Protein AF-A0A3N5HBE0-F1 (afdb_monomer_lite)

Structure (mmCIF, N/CA/C/O backbone):
data_AF-A0A3N5HBE0-F1
#
_entry.id   AF-A0A3N5HBE0-F1
#
loop_
_atom_site.group_PDB
_atom_site.id
_atom_site.type_symbol
_atom_site.label_atom_id
_atom_site.label_alt_id
_atom_site.label_comp_id
_atom_site.label_asym_id
_atom_site.label_entity_id
_atom_site.label_seq_id
_atom_site.pdbx_PDB_ins_code
_atom_site.Cartn_x
_atom_site.Cartn_y
_atom_site.Cartn_z
_atom_site.occupancy
_atom_site.B_iso_or_equiv
_atom_site.auth_seq_id
_atom_site.auth_comp_id
_atom_site.auth_asym_id
_atom_site.auth_atom_id
_atom_site.pdbx_PDB_model_num
ATOM 1 N N . MET A 1 1 ? 34.215 -9.361 -0.695 1.00 34.47 1 MET A N 1
ATOM 2 C CA . MET A 1 1 ? 33.156 -8.334 -0.770 1.00 34.47 1 MET A CA 1
ATOM 3 C C . MET A 1 1 ? 32.013 -8.957 -1.538 1.00 34.47 1 MET A C 1
ATOM 5 O O . MET A 1 1 ? 32.275 -9.506 -2.596 1.00 34.47 1 MET A O 1
ATOM 9 N N . HIS A 1 2 ? 30.818 -9.020 -0.955 1.00 30.09 2 HIS A N 1
ATOM 10 C CA . HIS A 1 2 ? 29.680 -9.686 -1.584 1.00 30.09 2 HIS A CA 1
ATOM 11 C C . HIS A 1 2 ? 29.131 -8.849 -2.742 1.00 30.09 2 HIS A C 1
ATOM 13 O O . HIS A 1 2 ? 28.690 -7.719 -2.537 1.00 30.09 2 HIS A O 1
ATOM 19 N N . ASP A 1 3 ? 29.147 -9.446 -3.932 1.00 34.97 3 ASP A N 1
ATOM 20 C CA . ASP A 1 3 ? 28.421 -9.014 -5.122 1.00 34.97 3 ASP A CA 1
ATOM 21 C C . ASP A 1 3 ? 26.907 -9.137 -4.875 1.00 34.97 3 ASP A C 1
ATOM 23 O O . ASP A 1 3 ? 26.282 -10.158 -5.158 1.00 34.97 3 ASP A O 1
ATOM 27 N N . GLY A 1 4 ? 26.308 -8.099 -4.292 1.00 31.55 4 GLY A N 1
ATOM 28 C CA . GLY A 1 4 ? 24.859 -7.961 -4.127 1.00 31.55 4 GLY A CA 1
ATOM 29 C C . GLY A 1 4 ? 24.227 -7.377 -5.387 1.00 31.55 4 GLY A C 1
ATOM 30 O O . GLY A 1 4 ? 23.872 -6.200 -5.423 1.00 31.55 4 GLY A O 1
ATOM 31 N N . GLY A 1 5 ? 24.176 -8.174 -6.453 1.00 34.25 5 GLY A N 1
ATOM 32 C CA . GLY A 1 5 ? 23.602 -7.774 -7.729 1.00 34.25 5 GLY A CA 1
ATOM 33 C C . GLY A 1 5 ? 22.101 -7.493 -7.643 1.00 34.25 5 GLY A C 1
ATOM 34 O O . GLY A 1 5 ? 21.319 -8.390 -7.358 1.00 34.25 5 GLY A O 1
ATOM 35 N N . VAL A 1 6 ? 21.711 -6.278 -8.031 1.00 39.53 6 VAL A N 1
ATOM 36 C CA . VAL A 1 6 ? 20.469 -6.037 -8.771 1.00 39.53 6 VAL A CA 1
ATOM 37 C C . VAL A 1 6 ? 20.850 -5.315 -10.058 1.00 39.53 6 VAL A C 1
ATOM 39 O O . VAL A 1 6 ? 21.398 -4.211 -10.059 1.00 39.53 6 VAL A O 1
ATOM 42 N N . TRP A 1 7 ? 20.613 -6.042 -11.142 1.00 45.81 7 TRP A N 1
ATOM 43 C CA . TRP A 1 7 ? 21.020 -5.808 -12.513 1.00 45.81 7 TRP A CA 1
ATOM 44 C C . TRP A 1 7 ? 19.986 -4.919 -13.211 1.00 45.81 7 TRP A C 1
ATOM 46 O O . TRP A 1 7 ? 18.788 -5.178 -13.125 1.00 45.81 7 TRP A O 1
ATOM 56 N N . SER A 1 8 ? 20.435 -3.878 -13.913 1.00 41.91 8 SER A N 1
ATOM 57 C CA . SER A 1 8 ? 19.587 -3.094 -14.819 1.00 41.91 8 SER A CA 1
ATOM 58 C C . SER A 1 8 ? 19.626 -3.740 -16.205 1.00 41.91 8 SER A C 1
ATOM 60 O O . SER A 1 8 ? 20.697 -3.728 -16.811 1.00 41.91 8 SER A O 1
ATOM 62 N N . PRO A 1 9 ? 18.524 -4.272 -16.759 1.00 44.28 9 PRO A N 1
ATOM 63 C CA . PRO A 1 9 ? 18.479 -4.607 -18.172 1.00 44.28 9 PRO A CA 1
ATOM 64 C C . PRO A 1 9 ? 18.031 -3.362 -18.941 1.00 44.28 9 PRO A C 1
ATOM 66 O O . PRO A 1 9 ? 16.868 -3.014 -18.823 1.00 44.28 9 PRO A O 1
ATOM 69 N N . ASP A 1 10 ? 18.942 -2.695 -19.662 1.00 45.22 10 ASP A N 1
ATOM 70 C CA . ASP A 1 10 ? 18.814 -1.824 -20.864 1.00 45.22 10 ASP A CA 1
ATOM 71 C C . ASP A 1 10 ? 17.478 -1.121 -21.238 1.00 45.22 10 ASP A C 1
ATOM 73 O O . ASP A 1 10 ? 17.286 -0.682 -22.373 1.00 45.22 10 ASP A O 1
ATOM 77 N N . ARG A 1 11 ? 16.532 -0.952 -20.321 1.00 55.88 11 ARG A N 1
ATOM 78 C CA . ARG A 1 11 ? 15.228 -0.328 -20.521 1.00 55.88 11 ARG A CA 1
ATOM 79 C C . ARG A 1 11 ? 15.095 0.811 -19.522 1.00 55.88 11 ARG A C 1
ATOM 81 O O . ARG A 1 11 ? 15.530 0.715 -18.377 1.00 55.88 11 ARG A O 1
ATOM 88 N N . GLY A 1 12 ? 14.524 1.918 -19.991 1.00 74.62 12 GLY A N 1
ATOM 89 C CA . GLY A 1 12 ? 14.207 3.063 -19.142 1.00 74.62 12 GLY A CA 1
ATOM 90 C C . GLY A 1 12 ? 13.248 2.693 -18.006 1.00 74.62 12 GLY A C 1
ATOM 91 O O . GLY A 1 12 ? 12.759 1.567 -17.928 1.00 74.62 12 GLY A O 1
ATOM 92 N N . ALA A 1 13 ? 12.968 3.661 -17.130 1.00 87.75 13 ALA A N 1
ATOM 93 C CA . ALA A 1 13 ? 12.027 3.475 -16.030 1.00 87.75 13 ALA A CA 1
ATOM 94 C C . ALA A 1 13 ? 10.676 2.915 -16.522 1.00 87.75 13 ALA A C 1
ATOM 96 O O . ALA A 1 13 ? 10.222 3.250 -17.619 1.00 87.75 13 ALA A O 1
ATOM 97 N N . GLY A 1 14 ? 10.039 2.060 -15.724 1.00 91.25 14 GLY A N 1
ATOM 98 C CA . GLY A 1 14 ? 8.805 1.381 -16.101 1.00 91.25 14 GLY A CA 1
ATOM 99 C C . GLY A 1 14 ? 8.348 0.312 -15.111 1.00 91.25 14 GLY A C 1
ATOM 100 O O . GLY A 1 14 ? 8.995 0.034 -14.101 1.00 91.25 14 GLY A O 1
ATOM 101 N N . ILE A 1 15 ? 7.200 -0.288 -15.428 1.00 93.25 15 ILE A N 1
ATOM 102 C CA . ILE A 1 15 ? 6.598 -1.398 -14.685 1.00 93.25 15 ILE A CA 1
ATOM 103 C C . ILE A 1 15 ? 6.323 -2.529 -15.672 1.00 93.25 15 ILE A C 1
ATOM 105 O O . ILE A 1 15 ? 5.702 -2.311 -16.712 1.00 93.25 15 ILE A O 1
ATOM 109 N N . GLU A 1 16 ? 6.736 -3.739 -15.320 1.00 93.69 16 GLU A N 1
ATOM 110 C CA . GLU A 1 16 ? 6.437 -4.966 -16.050 1.00 93.69 16 GLU A CA 1
ATOM 111 C C . GLU A 1 16 ? 5.625 -5.900 -15.142 1.00 93.69 16 GLU A C 1
ATOM 113 O O . GLU A 1 16 ? 6.051 -6.222 -14.035 1.00 93.69 16 GLU A O 1
ATOM 118 N N . VAL A 1 17 ? 4.445 -6.337 -15.593 1.00 94.44 17 VAL A N 1
ATOM 119 C CA . VAL A 1 17 ? 3.643 -7.346 -14.880 1.00 94.44 17 VAL A CA 1
ATOM 120 C C . VAL A 1 17 ? 4.126 -8.728 -15.309 1.00 94.44 17 VAL A C 1
ATOM 122 O O . VAL A 1 17 ? 3.874 -9.148 -16.436 1.00 94.44 17 VAL A O 1
ATOM 125 N N . LEU A 1 18 ? 4.809 -9.433 -14.409 1.00 93.50 18 LEU A N 1
ATOM 126 C CA . LEU A 1 18 ? 5.376 -10.758 -14.665 1.00 93.50 18 LEU A CA 1
ATOM 127 C C . LEU A 1 18 ? 4.333 -11.868 -14.532 1.00 93.50 18 LEU A C 1
ATOM 129 O O . LEU A 1 18 ? 4.380 -12.867 -15.246 1.00 93.50 18 LEU A O 1
ATOM 133 N N . ALA A 1 19 ? 3.391 -11.706 -13.603 1.00 92.69 19 ALA A N 1
ATOM 134 C CA . ALA A 1 19 ? 2.268 -12.614 -13.419 1.00 92.69 19 ALA A CA 1
ATOM 135 C C . ALA A 1 19 ? 1.113 -11.917 -12.695 1.00 92.69 19 ALA A C 1
ATOM 137 O O . ALA A 1 19 ? 1.330 -10.985 -11.926 1.00 92.69 19 ALA A O 1
ATOM 138 N N . ARG A 1 20 ? -0.109 -12.412 -12.904 1.00 92.75 20 ARG A N 1
ATOM 139 C CA . ARG A 1 20 ? -1.332 -11.895 -12.274 1.00 92.75 20 ARG A CA 1
ATOM 140 C C . ARG A 1 20 ? -1.898 -12.889 -11.269 1.00 92.75 20 ARG A C 1
ATOM 142 O O . ARG A 1 20 ? -1.641 -14.086 -11.390 1.00 92.75 20 ARG A O 1
ATOM 149 N N . GLY A 1 21 ? -2.704 -12.398 -10.328 1.00 87.81 21 GLY A N 1
ATOM 150 C CA . GLY A 1 21 ? -3.473 -13.248 -9.411 1.00 87.81 21 GLY A CA 1
ATOM 151 C C . GLY A 1 21 ? -2.596 -14.097 -8.489 1.00 87.81 21 GLY A C 1
ATOM 152 O O . GLY A 1 21 ? -2.848 -15.290 -8.306 1.00 87.81 21 GLY A O 1
ATOM 153 N N . ARG A 1 22 ? -1.524 -13.508 -7.953 1.00 91.06 22 ARG A N 1
ATOM 154 C CA . ARG A 1 22 ? -0.695 -14.142 -6.931 1.00 91.06 22 ARG A CA 1
ATOM 155 C C . ARG A 1 22 ? -1.333 -14.020 -5.560 1.00 91.06 22 ARG A C 1
ATOM 157 O O . ARG A 1 22 ? -2.028 -13.049 -5.261 1.00 91.06 22 ARG A O 1
ATOM 164 N N . SER A 1 23 ? -1.036 -14.998 -4.713 1.00 89.19 23 SER A N 1
ATOM 165 C CA . SER A 1 23 ? -1.307 -14.880 -3.287 1.00 89.19 23 SER A CA 1
ATOM 166 C C . SER A 1 23 ? -0.548 -13.685 -2.732 1.00 89.19 23 SER A C 1
ATOM 168 O O . SER A 1 23 ? 0.634 -13.494 -3.025 1.00 89.19 23 SER A O 1
ATOM 170 N N . LEU A 1 24 ? -1.233 -12.888 -1.919 1.00 89.69 24 LEU A N 1
ATOM 171 C CA . LEU A 1 24 ? -0.592 -11.793 -1.213 1.00 89.69 24 LEU A CA 1
ATOM 172 C C . LEU A 1 24 ? 0.382 -12.356 -0.165 1.00 89.69 24 LEU A C 1
ATOM 174 O O . LEU A 1 24 ? 0.035 -13.348 0.485 1.00 89.69 24 LEU A O 1
ATOM 178 N N . PRO A 1 25 ? 1.552 -11.724 0.043 1.00 88.25 25 PRO A N 1
ATOM 179 C CA . PRO A 1 25 ? 2.464 -12.091 1.121 1.00 88.25 25 PRO A CA 1
ATOM 180 C C . PRO A 1 25 ? 1.733 -12.117 2.469 1.00 88.25 25 PRO A C 1
ATOM 182 O O . PRO A 1 25 ? 0.812 -11.310 2.659 1.00 88.25 25 PRO A O 1
ATOM 185 N N . PRO A 1 26 ? 2.087 -13.023 3.396 1.00 85.94 26 PRO A N 1
ATOM 186 C CA . PRO A 1 26 ? 1.488 -13.055 4.725 1.00 85.94 26 PRO A CA 1
ATOM 187 C C . PRO A 1 26 ? 1.525 -11.674 5.385 1.00 85.94 26 PRO A C 1
ATOM 189 O O . PRO A 1 26 ? 2.508 -10.947 5.263 1.00 85.94 26 PRO A O 1
ATOM 192 N N . ALA A 1 27 ? 0.438 -11.306 6.059 1.00 88.25 27 ALA A N 1
ATOM 193 C CA . ALA A 1 27 ? 0.436 -10.101 6.875 1.00 88.25 27 ALA A CA 1
ATOM 194 C C . ALA A 1 27 ? 1.224 -10.370 8.162 1.00 88.25 27 ALA A C 1
ATOM 196 O O . ALA A 1 27 ? 1.066 -11.434 8.764 1.00 88.25 27 ALA A O 1
ATOM 197 N N . HIS A 1 28 ? 2.047 -9.414 8.579 1.00 87.44 28 HIS A N 1
ATOM 198 C CA . HIS A 1 28 ? 2.742 -9.479 9.859 1.00 87.44 28 HIS A CA 1
ATOM 199 C C . HIS A 1 28 ? 1.751 -9.270 10.997 1.00 87.44 28 HIS A C 1
ATOM 201 O O . HIS A 1 28 ? 1.070 -8.243 10.991 1.00 87.44 28 HIS A O 1
ATOM 207 N N . PRO A 1 29 ? 1.660 -10.195 11.965 1.00 87.50 29 PRO A N 1
ATOM 208 C CA . PRO A 1 29 ? 0.987 -9.908 13.220 1.00 87.50 29 PRO A CA 1
ATOM 209 C C . PRO A 1 29 ? 1.689 -8.721 13.882 1.00 87.50 29 PRO A C 1
ATOM 211 O O . PRO A 1 29 ? 2.910 -8.751 14.018 1.00 87.50 29 PRO A O 1
ATOM 214 N N . ALA A 1 30 ? 0.926 -7.697 14.241 1.00 83.06 30 ALA A N 1
ATOM 215 C CA . ALA A 1 30 ? 1.399 -6.516 14.948 1.00 83.06 30 ALA A CA 1
ATOM 216 C C . ALA A 1 30 ? 0.423 -6.180 16.076 1.00 83.06 30 ALA A C 1
ATOM 218 O O . ALA A 1 30 ? -0.772 -6.465 15.970 1.00 83.06 30 ALA A O 1
ATOM 219 N N . ASP A 1 31 ? 0.918 -5.551 17.137 1.00 77.44 31 ASP A N 1
ATOM 220 C CA . ASP A 1 31 ? 0.083 -4.987 18.197 1.00 77.44 31 ASP A CA 1
ATOM 221 C C . ASP A 1 31 ? 0.047 -3.448 18.137 1.00 77.44 31 ASP A C 1
ATOM 223 O O . ASP A 1 31 ? 0.770 -2.800 17.375 1.00 77.44 31 ASP A O 1
ATOM 227 N N . ALA A 1 32 ? -0.824 -2.830 18.939 1.0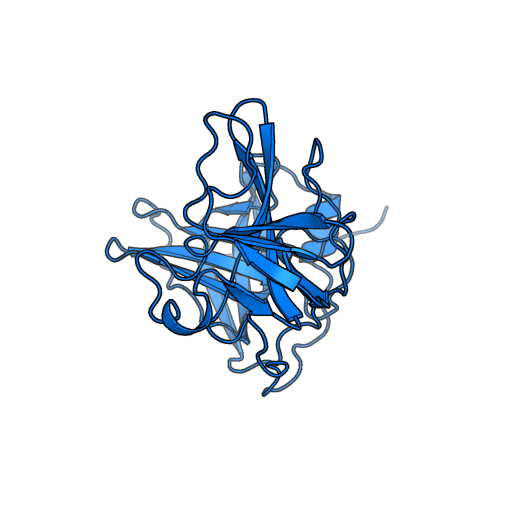0 71.19 32 ALA A N 1
ATOM 228 C CA . ALA A 1 32 ? -0.955 -1.375 18.972 1.00 71.19 32 ALA A CA 1
ATOM 229 C C . ALA A 1 32 ? 0.317 -0.654 19.461 1.00 71.19 32 ALA A C 1
ATOM 231 O O . ALA A 1 32 ? 0.486 0.537 19.193 1.00 71.19 32 ALA A O 1
ATOM 232 N N . ALA A 1 33 ? 1.204 -1.332 20.199 1.00 71.56 33 ALA A N 1
ATOM 233 C CA . ALA A 1 33 ? 2.453 -0.757 20.681 1.00 71.56 33 ALA A CA 1
ATOM 234 C C . ALA A 1 33 ? 3.530 -0.728 19.586 1.00 71.56 33 ALA A C 1
ATOM 236 O O . ALA A 1 33 ? 4.250 0.266 19.495 1.00 71.56 33 ALA A O 1
ATOM 237 N N . GLU A 1 34 ? 3.592 -1.751 18.732 1.00 70.31 34 GLU A N 1
ATOM 238 C CA . GLU A 1 34 ? 4.481 -1.815 17.563 1.00 70.31 34 GLU A CA 1
ATOM 239 C C . GLU A 1 34 ? 4.118 -0.792 16.477 1.00 70.31 34 GLU A C 1
ATOM 241 O O . GLU A 1 34 ? 4.972 -0.374 15.700 1.00 70.31 34 GLU A O 1
ATOM 246 N N . LEU A 1 35 ? 2.856 -0.355 16.436 1.00 71.38 35 LEU A N 1
ATOM 247 C CA . LEU A 1 35 ? 2.355 0.625 15.466 1.00 71.38 35 LEU A CA 1
ATOM 248 C C . LEU A 1 35 ? 2.376 2.068 15.984 1.00 71.38 35 LEU A C 1
ATOM 250 O O . LEU A 1 35 ? 1.743 2.951 15.394 1.00 71.38 35 LEU A O 1
ATOM 254 N N . ARG A 1 36 ? 3.084 2.334 17.086 1.00 67.69 36 ARG A N 1
ATOM 255 C CA . ARG A 1 36 ? 3.182 3.685 17.642 1.00 67.69 36 ARG A CA 1
ATOM 256 C C . ARG A 1 36 ? 3.945 4.631 16.700 1.00 67.69 36 ARG A C 1
ATOM 258 O O . ARG A 1 36 ? 4.730 4.192 15.857 1.00 67.69 36 ARG A O 1
ATOM 265 N N . PRO A 1 37 ? 3.698 5.949 16.791 1.00 62.34 37 PRO A N 1
ATOM 266 C CA . PRO A 1 37 ? 4.477 6.936 16.054 1.00 62.34 37 PRO A CA 1
ATOM 267 C C . PRO A 1 37 ? 5.937 6.949 16.531 1.00 62.34 37 PRO A C 1
ATOM 269 O O . PRO A 1 37 ? 6.237 7.489 17.595 1.00 62.34 37 PRO A O 1
ATOM 272 N N . ASP A 1 38 ? 6.836 6.370 15.738 1.00 60.06 38 ASP A N 1
ATOM 273 C CA . ASP A 1 38 ? 8.284 6.398 15.971 1.00 60.06 38 ASP A CA 1
ATOM 274 C C . ASP A 1 38 ? 8.956 7.577 15.253 1.00 60.06 38 ASP A C 1
ATOM 276 O O . ASP A 1 38 ? 8.412 8.152 14.314 1.00 60.06 38 ASP A O 1
ATOM 280 N N . ALA A 1 39 ? 10.189 7.922 15.637 1.00 53.03 39 ALA A N 1
ATOM 281 C CA 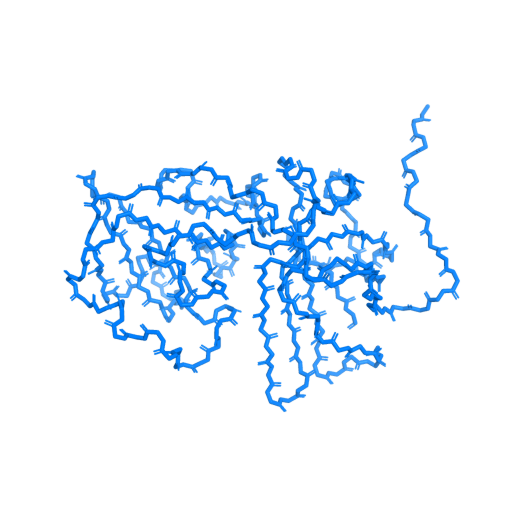. ALA A 1 39 ? 10.954 8.994 14.987 1.00 53.03 39 ALA A CA 1
ATOM 282 C C . ALA A 1 39 ? 11.427 8.665 13.548 1.00 53.03 39 ALA A C 1
ATOM 284 O O . ALA A 1 39 ? 11.885 9.567 12.847 1.00 53.03 39 ALA A O 1
ATOM 285 N N . GLY A 1 40 ? 11.335 7.408 13.092 1.00 61.78 40 GLY A N 1
ATOM 286 C CA . GLY A 1 40 ? 11.745 6.985 11.743 1.00 61.78 40 GLY A CA 1
ATOM 287 C C . GLY A 1 40 ? 11.159 5.632 11.332 1.00 61.78 40 GLY A C 1
ATOM 288 O O . GLY A 1 40 ? 10.684 4.903 12.198 1.00 61.78 40 GLY A O 1
ATOM 289 N N . ALA A 1 41 ? 11.158 5.334 10.025 1.00 66.38 41 ALA A N 1
ATOM 290 C CA . ALA A 1 41 ? 10.499 4.164 9.438 1.00 66.38 41 ALA A CA 1
ATOM 291 C C . ALA A 1 41 ? 10.917 2.856 10.130 1.00 66.38 41 ALA A C 1
ATOM 293 O O . ALA A 1 41 ? 12.092 2.483 10.101 1.00 66.38 41 ALA A O 1
ATOM 294 N N . GLY A 1 42 ? 9.967 2.147 10.741 1.00 71.00 42 GLY A N 1
ATOM 295 C CA . GLY A 1 42 ? 10.265 0.849 11.350 1.00 71.00 42 GLY A CA 1
ATOM 296 C C . GLY A 1 42 ? 10.276 -0.315 10.347 1.00 71.00 42 GLY A C 1
ATOM 297 O O . GLY A 1 42 ? 10.030 -0.141 9.146 1.00 71.00 42 GLY A O 1
ATOM 298 N N . PRO A 1 43 ? 10.545 -1.541 10.832 1.00 75.56 43 PRO A N 1
ATOM 299 C CA . PRO A 1 43 ? 10.936 -2.687 10.007 1.00 75.56 43 PRO A CA 1
ATOM 300 C C . PRO A 1 43 ? 9.842 -3.235 9.084 1.00 75.56 43 PRO A C 1
ATOM 302 O O . PRO A 1 43 ? 10.159 -4.004 8.184 1.00 75.56 43 PRO A O 1
ATOM 305 N N . PHE A 1 44 ? 8.579 -2.863 9.280 1.00 84.12 44 PHE A N 1
ATOM 306 C CA . PHE A 1 44 ? 7.447 -3.325 8.470 1.00 84.12 44 PHE A CA 1
ATOM 307 C C . PHE A 1 44 ? 6.863 -2.233 7.557 1.00 84.12 44 PHE A C 1
ATOM 309 O O . PHE A 1 44 ? 5.735 -2.359 7.081 1.00 84.12 44 PHE A O 1
ATOM 316 N N . THR A 1 45 ? 7.574 -1.116 7.370 1.00 84.38 45 THR A N 1
ATOM 317 C CA . THR A 1 45 ? 7.066 0.026 6.593 1.00 84.38 45 THR A CA 1
ATOM 318 C C . THR A 1 45 ? 6.714 -0.401 5.166 1.00 84.38 45 THR A C 1
ATOM 320 O O . THR A 1 45 ? 7.485 -1.106 4.516 1.00 84.38 45 THR A O 1
ATOM 323 N N . ASP A 1 46 ? 5.542 0.025 4.686 1.00 87.38 46 ASP A N 1
ATOM 324 C CA . ASP A 1 46 ? 4.951 -0.341 3.392 1.00 87.38 46 ASP A CA 1
ATOM 325 C C . ASP A 1 46 ? 4.694 -1.852 3.210 1.00 87.38 46 ASP A C 1
ATOM 327 O O . ASP A 1 46 ? 4.493 -2.331 2.092 1.00 87.38 46 ASP A O 1
ATOM 331 N N . MET A 1 47 ? 4.641 -2.607 4.312 1.00 89.06 47 MET A N 1
ATOM 332 C CA . MET A 1 47 ? 4.321 -4.036 4.329 1.00 89.06 47 MET A CA 1
ATOM 333 C C . MET A 1 47 ? 2.926 -4.286 4.894 1.00 89.06 47 MET A C 1
ATOM 335 O O . MET A 1 47 ? 2.355 -3.459 5.612 1.00 89.06 47 MET A O 1
ATOM 339 N N . ARG A 1 48 ? 2.366 -5.457 4.573 1.00 91.06 48 ARG A N 1
ATOM 340 C CA . ARG A 1 48 ? 1.074 -5.869 5.127 1.00 91.06 48 ARG A CA 1
ATOM 341 C C . ARG A 1 48 ? 1.203 -6.180 6.614 1.00 91.06 48 ARG A C 1
ATOM 343 O O . ARG A 1 48 ? 2.020 -7.015 6.992 1.00 91.06 48 ARG A O 1
ATOM 350 N N . VAL A 1 49 ? 0.331 -5.597 7.423 1.00 89.75 49 VAL A N 1
ATOM 351 C CA . VAL A 1 49 ? 0.172 -5.908 8.848 1.00 89.75 49 VAL A CA 1
ATOM 352 C C . VAL A 1 49 ? -1.242 -6.399 9.128 1.00 89.75 49 VAL A C 1
ATOM 354 O O . VAL A 1 49 ? -2.186 -6.045 8.416 1.00 89.75 49 VAL A O 1
ATOM 357 N N . GLN A 1 50 ? -1.376 -7.234 10.148 1.00 89.69 50 GLN A N 1
ATOM 358 C CA . GLN A 1 50 ? -2.636 -7.626 10.754 1.00 89.69 50 GLN A CA 1
ATOM 359 C C . GLN A 1 50 ? -2.548 -7.344 12.247 1.00 89.69 50 GLN A C 1
ATOM 361 O O . GLN A 1 50 ? -1.611 -7.780 12.906 1.00 89.69 50 GLN A O 1
ATOM 366 N N . VAL A 1 51 ? -3.556 -6.657 12.758 1.00 85.50 51 VAL A N 1
ATOM 367 C CA . VAL A 1 51 ? -3.750 -6.432 14.180 1.00 85.50 51 VAL A CA 1
ATOM 368 C C . VAL A 1 51 ? -5.010 -7.168 14.587 1.00 85.50 51 VAL A C 1
ATOM 370 O O . VAL A 1 51 ? -6.088 -6.903 14.048 1.00 85.50 51 VAL A O 1
ATOM 373 N N . ASP A 1 52 ? -4.868 -8.097 15.521 1.00 83.31 52 ASP A N 1
ATOM 374 C CA . ASP A 1 52 ? -6.013 -8.735 16.157 1.00 83.31 52 ASP A CA 1
ATOM 375 C C . ASP A 1 52 ? -6.528 -7.807 17.257 1.00 83.31 52 ASP A C 1
ATOM 377 O O . ASP A 1 52 ? -5.764 -7.269 18.058 1.00 83.31 52 ASP A O 1
ATOM 381 N N . LEU A 1 53 ? -7.832 -7.568 17.245 1.00 75.06 53 LEU A N 1
ATOM 382 C CA . LEU A 1 53 ? -8.479 -6.539 18.039 1.00 75.06 53 LEU A CA 1
ATOM 383 C C . LEU A 1 53 ? -9.676 -7.129 18.779 1.00 75.06 53 LEU A C 1
ATOM 385 O O . LEU A 1 53 ? -10.369 -8.019 18.303 1.00 75.06 53 LEU A O 1
ATOM 389 N N . SER A 1 54 ? -9.980 -6.580 19.939 1.00 70.31 54 SER A N 1
ATOM 390 C CA . SER A 1 54 ? -11.287 -6.737 20.586 1.00 70.31 54 SER A CA 1
ATOM 391 C C . SER A 1 54 ? -11.917 -5.356 20.778 1.00 70.31 54 SER A C 1
ATOM 393 O O . SER A 1 54 ? -12.492 -5.022 21.801 1.00 70.31 54 SER A O 1
ATOM 395 N N . ALA A 1 55 ? -11.791 -4.531 19.741 1.00 67.62 55 ALA A N 1
ATOM 396 C CA . ALA A 1 55 ? -11.838 -3.081 19.821 1.00 67.62 55 ALA A CA 1
ATOM 397 C C . ALA A 1 55 ? -13.171 -2.467 19.374 1.00 67.62 55 ALA A C 1
ATOM 399 O O . ALA A 1 55 ? -14.002 -3.109 18.721 1.00 67.62 55 ALA A O 1
ATOM 400 N N . VAL A 1 56 ? -13.328 -1.172 19.658 1.00 72.25 56 VAL A N 1
ATOM 401 C CA . VAL A 1 56 ? -14.416 -0.331 19.137 1.00 72.25 56 VAL A CA 1
ATOM 402 C C . VAL A 1 56 ? -13.849 0.755 18.215 1.00 72.25 56 VAL A C 1
ATOM 404 O O . VAL A 1 56 ? -12.800 1.345 18.486 1.00 72.25 56 VAL A O 1
ATOM 407 N N . VAL A 1 57 ? -14.541 1.007 17.101 1.00 71.94 57 VAL A N 1
ATOM 408 C CA . VAL A 1 57 ? -14.227 2.082 16.149 1.00 71.94 57 VAL A CA 1
ATOM 409 C C . VAL A 1 57 ? -14.640 3.437 16.717 1.00 71.94 57 VAL A C 1
ATOM 411 O O . VAL A 1 57 ? -15.797 3.628 17.091 1.00 71.94 57 VAL A O 1
ATOM 414 N N . HIS A 1 58 ? -13.717 4.395 16.667 1.00 70.19 58 HIS A N 1
ATOM 415 C CA . HIS A 1 58 ? -13.929 5.797 17.002 1.00 70.19 58 HIS A CA 1
ATOM 416 C C . HIS A 1 58 ? -13.587 6.704 15.806 1.00 70.19 58 HIS A C 1
ATOM 418 O O . HIS A 1 58 ? -12.483 6.708 15.273 1.00 70.19 58 HIS A O 1
ATOM 424 N N . THR A 1 59 ? -14.549 7.511 15.386 1.00 59.19 59 THR A N 1
ATOM 425 C CA . THR A 1 59 ? -14.549 8.456 14.254 1.00 59.19 59 THR A CA 1
ATOM 426 C C . THR A 1 59 ? -14.148 9.877 14.665 1.00 59.19 59 THR A C 1
ATOM 428 O O . THR A 1 59 ? -14.225 10.817 13.875 1.00 59.19 59 THR A O 1
ATOM 431 N N . VAL A 1 60 ? -13.688 10.038 15.904 1.00 54.19 60 VAL A N 1
ATOM 432 C CA . VAL A 1 60 ? -13.088 11.263 16.459 1.00 54.19 60 VAL A CA 1
ATOM 433 C C . VAL A 1 60 ? -11.658 11.365 15.897 1.00 54.19 60 VAL A C 1
ATOM 435 O O . VAL A 1 60 ? -11.063 10.307 15.672 1.00 54.19 60 VAL A O 1
ATOM 438 N N . PRO A 1 61 ? -11.131 12.571 15.561 1.00 52.19 61 PRO A N 1
ATOM 439 C CA . PRO A 1 61 ? -10.065 12.707 14.569 1.00 52.19 61 PRO A CA 1
ATOM 440 C C . PRO A 1 61 ? -8.913 11.813 14.991 1.00 52.19 61 PRO A C 1
ATOM 442 O O . PRO A 1 61 ? -8.542 11.859 16.167 1.00 52.19 61 PRO A O 1
ATOM 445 N N . CYS A 1 62 ? -8.439 10.962 14.066 1.00 53.47 62 CYS A N 1
ATOM 446 C CA . CYS A 1 62 ? -7.390 9.978 14.339 1.00 53.47 62 CYS A CA 1
ATOM 447 C C . CYS A 1 62 ? -6.379 10.642 15.264 1.00 53.47 62 CYS A C 1
ATOM 449 O O . CYS A 1 62 ? -6.002 11.767 14.953 1.00 53.47 62 CYS A O 1
ATOM 451 N N . ALA A 1 63 ? -6.035 10.045 16.405 1.00 47.12 63 ALA A N 1
ATOM 452 C CA . ALA A 1 63 ? -5.211 10.692 17.423 1.00 47.12 63 ALA A CA 1
ATOM 453 C C . ALA A 1 63 ? -3.822 11.033 16.851 1.00 47.12 63 ALA A C 1
ATOM 455 O O . ALA A 1 63 ? -2.861 10.283 16.979 1.00 47.12 63 ALA A O 1
ATOM 456 N N . VAL A 1 64 ? -3.748 12.157 16.151 1.00 47.59 64 VAL A N 1
ATOM 457 C CA . VAL A 1 64 ? -2.597 12.660 15.426 1.00 47.59 64 VAL A CA 1
ATOM 458 C C . VAL A 1 64 ? -2.266 14.013 16.037 1.00 47.59 64 VAL A C 1
ATOM 460 O O . VAL A 1 64 ? -3.179 14.737 16.451 1.00 47.59 64 VAL A O 1
ATOM 463 N N . PRO A 1 65 ? -0.979 14.368 16.152 1.00 43.38 65 PRO A N 1
ATOM 464 C CA . PRO A 1 65 ? -0.579 15.645 16.730 1.00 43.38 65 PRO A CA 1
ATOM 465 C C . PRO A 1 65 ? -1.319 16.813 16.070 1.00 43.38 65 PRO A C 1
ATOM 467 O O . PRO A 1 65 ? -1.603 16.769 14.870 1.00 43.38 65 PRO A O 1
ATOM 470 N N . SER A 1 66 ? -1.642 17.856 16.841 1.00 36.06 66 SER A N 1
ATOM 471 C CA . SER A 1 66 ? -2.382 19.011 16.325 1.00 36.06 66 SER A CA 1
ATOM 472 C C . SER A 1 66 ? -1.712 19.570 15.059 1.00 36.06 66 SER A C 1
ATOM 474 O O . SER A 1 66 ? -0.510 19.825 15.031 1.00 36.06 66 SER A O 1
ATOM 476 N N . GLY A 1 67 ? -2.491 19.707 13.981 1.00 35.50 67 GLY A N 1
ATOM 477 C CA . GLY A 1 67 ? -1.990 20.110 12.658 1.00 35.50 67 GLY A CA 1
ATOM 478 C C . GLY A 1 67 ? -1.634 18.958 11.708 1.00 35.50 67 GLY A C 1
ATOM 479 O O . GLY A 1 67 ? -1.329 19.220 10.548 1.00 35.50 67 GLY A O 1
ATOM 480 N N . SER A 1 68 ? -1.716 17.701 12.153 1.00 43.84 68 SER A N 1
ATOM 481 C CA . SER A 1 68 ? -1.600 16.522 11.286 1.00 43.84 68 SER A CA 1
ATOM 482 C C . SER A 1 68 ? -2.970 16.120 10.735 1.00 43.84 68 SER A C 1
ATOM 484 O O . SER A 1 68 ? -3.980 16.177 11.434 1.00 43.84 68 SER A O 1
ATOM 486 N N . TYR A 1 69 ? -3.014 15.739 9.461 1.00 47.69 69 TYR A N 1
ATOM 487 C CA . TYR A 1 69 ? -4.244 15.405 8.747 1.00 47.69 69 TYR A CA 1
ATOM 488 C C . TYR A 1 69 ? -4.414 13.884 8.670 1.00 47.69 69 TYR A C 1
ATOM 490 O O . TYR A 1 69 ? -3.559 13.199 8.111 1.00 47.69 69 TYR A O 1
ATOM 498 N N . CYS A 1 70 ? -5.512 13.358 9.211 1.00 55.47 70 CYS A N 1
ATOM 499 C CA . CYS A 1 70 ? -5.933 11.975 9.009 1.00 55.47 70 CYS A CA 1
ATOM 500 C C . CYS A 1 70 ? -7.431 11.950 8.699 1.00 55.47 70 CYS A C 1
ATOM 502 O O . CYS A 1 70 ? -8.258 12.188 9.576 1.00 55.47 70 CYS A O 1
ATOM 504 N N . ASP A 1 71 ? -7.773 11.635 7.450 1.00 64.38 71 ASP A N 1
ATOM 505 C CA . ASP A 1 71 ? -9.157 11.464 6.978 1.00 64.38 71 ASP A CA 1
ATOM 506 C C . ASP A 1 71 ? -9.699 10.054 7.264 1.00 64.38 71 ASP A C 1
ATOM 508 O O . ASP A 1 71 ? -10.378 9.414 6.457 1.00 64.38 71 ASP A O 1
ATOM 512 N N . GLY A 1 72 ? -9.326 9.519 8.414 1.00 72.69 72 GLY A N 1
ATOM 513 C CA . GLY A 1 72 ? -9.532 8.133 8.776 1.00 72.69 72 GLY A CA 1
ATOM 514 C C . GLY A 1 72 ? -10.437 7.949 9.979 1.00 72.69 72 GLY A C 1
ATOM 515 O O . GLY A 1 72 ? -11.342 8.739 10.241 1.00 72.69 72 GLY A O 1
ATOM 516 N N . PHE A 1 73 ? -10.160 6.888 10.721 1.00 76.19 73 PHE A N 1
ATOM 517 C CA . PHE A 1 73 ? -10.726 6.646 12.040 1.00 76.19 73 PHE A CA 1
ATOM 518 C C . PHE A 1 73 ? -9.645 6.085 12.963 1.00 76.19 73 PHE A C 1
ATOM 520 O O . PHE A 1 73 ? -8.571 5.666 12.526 1.00 76.19 73 PHE A O 1
ATOM 527 N N . ALA A 1 74 ? -9.931 6.112 14.253 1.00 77.81 74 ALA A N 1
ATOM 528 C CA . ALA A 1 74 ? -9.165 5.449 15.285 1.00 77.81 74 ALA A CA 1
ATOM 529 C C . ALA A 1 74 ? -9.858 4.138 15.666 1.00 77.81 74 ALA A C 1
ATOM 531 O O . ALA A 1 74 ? -11.085 4.065 15.735 1.00 77.81 74 ALA A O 1
ATOM 532 N N . VAL A 1 75 ? -9.078 3.105 15.953 1.00 76.75 75 VAL A N 1
ATOM 533 C CA . VAL A 1 75 ? -9.577 1.898 16.615 1.00 76.75 75 VAL A CA 1
ATOM 534 C C . VAL A 1 75 ? -8.918 1.808 17.979 1.00 76.75 75 VAL A C 1
ATOM 536 O O . VAL A 1 75 ? -7.702 1.968 18.072 1.00 76.75 75 VAL A O 1
ATOM 539 N N . VAL A 1 76 ? -9.719 1.613 19.026 1.00 75.81 76 VAL A N 1
ATOM 540 C CA . VAL A 1 76 ? -9.228 1.540 20.407 1.00 75.81 76 VAL A CA 1
ATOM 541 C C . VAL A 1 76 ? -9.328 0.107 20.893 1.00 75.81 76 VAL A C 1
ATOM 543 O O . VAL A 1 76 ? -10.433 -0.424 21.005 1.00 75.81 76 VAL A O 1
ATOM 546 N N . ASP A 1 77 ? -8.179 -0.513 21.147 1.00 73.81 77 ASP A N 1
ATOM 547 C CA . ASP A 1 77 ? -8.123 -1.871 21.681 1.00 73.81 77 ASP A CA 1
ATOM 548 C C . ASP A 1 77 ? -8.586 -1.948 23.148 1.00 73.81 77 ASP A C 1
ATOM 550 O O . ASP A 1 77 ? -8.824 -0.933 23.807 1.00 73.81 77 ASP A O 1
ATOM 554 N N . ASP A 1 78 ? -8.703 -3.167 23.681 1.00 72.81 78 ASP A N 1
ATOM 555 C CA . ASP A 1 78 ? -9.143 -3.403 25.065 1.00 72.81 78 ASP A CA 1
ATOM 556 C C . ASP A 1 78 ? -8.215 -2.786 26.125 1.00 72.81 78 ASP A C 1
ATOM 558 O O . ASP A 1 78 ? -8.626 -2.585 27.269 1.00 72.81 78 ASP A O 1
ATOM 562 N N . SER A 1 79 ? -6.963 -2.480 25.766 1.00 73.12 79 SER A N 1
ATOM 563 C CA . SER A 1 79 ? -6.008 -1.806 26.651 1.00 73.12 79 SER A CA 1
ATOM 564 C C . SER A 1 79 ? -6.179 -0.282 26.662 1.00 73.12 79 SER A C 1
ATOM 566 O O . SER A 1 79 ? -5.568 0.404 27.485 1.00 73.12 79 SER A O 1
ATOM 568 N N . GLY A 1 80 ? -7.014 0.257 25.767 1.00 74.25 80 GLY A N 1
ATOM 569 C CA . GLY A 1 80 ? -7.180 1.689 25.541 1.00 74.25 80 GLY A CA 1
ATOM 570 C C . GLY A 1 80 ? -6.156 2.281 24.568 1.00 74.25 80 GLY A C 1
ATOM 571 O O . GLY A 1 80 ? -6.123 3.502 24.392 1.00 74.25 80 GLY A O 1
ATOM 572 N N . ALA A 1 81 ? -5.314 1.461 23.930 1.00 75.75 81 ALA A N 1
ATOM 573 C CA . ALA A 1 81 ? -4.370 1.937 22.930 1.00 75.75 81 ALA A CA 1
ATOM 574 C C . ALA A 1 81 ? -5.098 2.243 21.618 1.00 75.75 81 ALA A C 1
ATOM 576 O O . ALA A 1 81 ? -5.992 1.518 21.190 1.00 75.75 81 ALA A O 1
ATOM 577 N N . THR A 1 82 ? -4.717 3.351 20.983 1.00 75.44 82 THR A N 1
ATOM 578 C CA . THR A 1 82 ? -5.343 3.824 19.746 1.00 75.44 82 THR A CA 1
ATOM 579 C C . THR A 1 82 ? -4.473 3.508 18.540 1.00 75.44 82 THR A C 1
ATOM 581 O O . THR A 1 82 ? -3.302 3.881 18.508 1.00 75.44 82 THR A O 1
ATOM 584 N N . ILE A 1 83 ? -5.075 2.909 17.517 1.00 79.31 83 ILE A N 1
ATOM 585 C CA . ILE A 1 83 ? -4.469 2.692 16.205 1.00 79.31 83 ILE A CA 1
ATOM 586 C C . ILE A 1 83 ? -5.137 3.633 15.211 1.00 79.31 83 ILE A C 1
ATOM 588 O O . ILE A 1 83 ? -6.356 3.603 15.034 1.00 79.31 83 ILE A O 1
ATOM 592 N N . ALA A 1 84 ? -4.340 4.468 14.551 1.00 81.56 84 ALA A N 1
ATOM 593 C CA . ALA A 1 84 ? -4.826 5.325 13.482 1.00 81.56 84 ALA A CA 1
ATOM 594 C C . ALA A 1 84 ? -4.940 4.531 12.170 1.00 81.56 84 ALA A C 1
ATOM 596 O O . ALA A 1 84 ? -4.011 3.828 11.765 1.00 81.56 84 ALA A O 1
ATOM 597 N N . VAL A 1 85 ? -6.075 4.666 11.487 1.00 81.69 85 VAL A N 1
ATOM 598 C CA . VAL A 1 85 ? -6.363 3.982 10.222 1.00 81.69 85 VAL A CA 1
ATOM 599 C C . VAL A 1 85 ? -6.547 5.017 9.119 1.00 81.69 85 VAL A C 1
ATOM 601 O O . VAL A 1 85 ? -7.482 5.809 9.180 1.00 81.69 85 VAL A O 1
ATOM 604 N N . ASP A 1 86 ? -5.691 5.010 8.093 1.00 81.31 86 ASP A N 1
ATOM 605 C CA . ASP A 1 86 ? -5.823 5.888 6.922 1.00 81.31 86 ASP A CA 1
ATOM 606 C C . ASP A 1 86 ? -6.645 5.185 5.836 1.00 81.31 86 ASP A C 1
ATOM 608 O O . ASP A 1 86 ? -6.207 4.227 5.192 1.00 81.31 86 ASP A O 1
ATOM 612 N N . THR A 1 87 ? -7.861 5.681 5.619 1.00 75.94 87 THR A N 1
ATOM 613 C CA . THR A 1 87 ? -8.775 5.116 4.621 1.00 75.94 87 THR A CA 1
ATOM 614 C C . THR A 1 87 ? -8.592 5.708 3.226 1.00 75.94 87 THR A C 1
ATOM 616 O O . THR A 1 87 ? -9.087 5.140 2.261 1.00 75.94 87 THR A O 1
ATOM 619 N N . TYR A 1 88 ? -7.863 6.814 3.080 1.00 75.19 88 TYR A N 1
ATOM 620 C CA . TYR A 1 88 ? -7.699 7.511 1.803 1.00 75.19 88 TYR A CA 1
ATOM 621 C C . TYR A 1 88 ? -6.450 7.050 1.058 1.00 75.19 88 TYR A C 1
ATOM 623 O O . TYR A 1 88 ? -6.455 7.048 -0.174 1.00 75.19 88 TYR A O 1
ATOM 631 N N . ALA A 1 89 ? -5.414 6.630 1.792 1.00 78.94 89 ALA A N 1
ATOM 632 C CA . ALA A 1 89 ? -4.111 6.212 1.270 1.00 78.94 89 ALA A CA 1
ATOM 633 C C . ALA A 1 89 ? -4.190 5.346 0.003 1.00 78.94 89 ALA A C 1
ATOM 635 O O . ALA A 1 89 ? -3.501 5.623 -0.980 1.00 78.94 89 ALA A O 1
ATOM 636 N N . TYR A 1 90 ? -5.030 4.306 0.030 1.00 83.94 90 TYR A N 1
ATOM 637 C CA . TYR A 1 90 ? -5.203 3.388 -1.094 1.00 83.94 90 TYR A CA 1
ATOM 638 C C . TYR A 1 90 ? -6.640 3.324 -1.631 1.00 83.94 90 TYR A C 1
ATOM 640 O O . TYR A 1 90 ? -6.831 3.097 -2.823 1.00 83.94 90 TYR A O 1
ATOM 648 N N . LEU A 1 91 ? -7.663 3.617 -0.822 1.00 80.19 91 LEU A N 1
ATOM 649 C CA . LEU A 1 91 ? -9.058 3.561 -1.290 1.00 80.19 91 LEU A CA 1
ATOM 650 C C . LEU A 1 91 ? -9.540 4.868 -1.927 1.00 80.19 91 LEU A C 1
ATOM 652 O O . LEU A 1 91 ? -10.567 4.878 -2.607 1.00 80.19 91 LEU A O 1
ATOM 656 N N . GLY A 1 92 ? -8.792 5.959 -1.749 1.00 75.19 92 GLY A N 1
ATOM 657 C CA . GLY A 1 92 ? -9.143 7.267 -2.278 1.00 75.19 92 GLY A CA 1
ATOM 658 C C . GLY A 1 92 ? -10.346 7.913 -1.576 1.00 75.19 92 GLY A C 1
ATOM 659 O O . GLY A 1 92 ? -10.777 7.478 -0.507 1.00 75.19 92 GLY A O 1
ATOM 660 N N . PRO A 1 93 ? -10.889 8.998 -2.156 1.00 68.50 93 PRO A N 1
ATOM 661 C CA . PRO A 1 93 ? -11.923 9.786 -1.505 1.00 68.50 93 PRO A CA 1
ATOM 662 C C . PRO A 1 93 ? -13.275 9.071 -1.466 1.00 68.50 93 PRO A C 1
ATOM 664 O O . PRO A 1 93 ? -13.760 8.593 -2.489 1.00 68.50 93 PRO A O 1
ATOM 667 N N . LYS A 1 94 ? -13.927 9.107 -0.294 1.00 65.50 94 LYS A N 1
ATOM 668 C CA . LYS A 1 94 ? -15.259 8.523 -0.032 1.00 65.50 94 LYS A CA 1
ATOM 669 C C . LYS A 1 94 ? -15.314 7.012 -0.320 1.00 65.50 94 LYS A C 1
ATOM 671 O O . LYS A 1 94 ? -16.067 6.589 -1.202 1.00 65.50 94 LYS A O 1
ATOM 676 N N . PRO A 1 95 ? -14.561 6.189 0.430 1.00 70.62 95 PRO A N 1
ATOM 677 C CA . PRO A 1 95 ? -14.564 4.751 0.213 1.00 70.62 95 PRO A CA 1
ATOM 678 C C . PRO A 1 95 ? -15.978 4.176 0.386 1.00 70.62 95 PRO A C 1
ATOM 680 O O . PRO A 1 95 ? -16.694 4.500 1.337 1.00 70.62 95 PRO A O 1
ATOM 683 N N . ALA A 1 96 ? -16.376 3.286 -0.528 1.00 68.94 96 ALA A N 1
ATOM 684 C CA . ALA A 1 96 ? -17.691 2.637 -0.516 1.00 68.94 96 ALA A CA 1
ATOM 685 C C . ALA A 1 96 ? -17.937 1.770 0.742 1.00 68.94 96 ALA A C 1
ATOM 687 O O . ALA A 1 96 ? -19.074 1.412 1.037 1.00 68.94 96 ALA A O 1
ATOM 688 N N . CYS A 1 97 ? -16.887 1.473 1.515 1.00 70.50 97 CYS A N 1
ATOM 689 C CA . CYS A 1 97 ? -16.906 0.632 2.715 1.00 70.50 97 CYS A CA 1
ATOM 690 C C . CYS A 1 97 ? -17.564 1.266 3.945 1.00 70.50 97 CYS A C 1
ATOM 692 O O . CYS A 1 97 ? -17.686 0.594 4.965 1.00 70.50 97 CYS A O 1
ATOM 694 N N . ARG A 1 98 ? -17.928 2.556 3.899 1.00 64.31 98 ARG A N 1
ATOM 695 C CA . ARG A 1 98 ? -18.220 3.376 5.090 1.00 64.31 98 ARG A CA 1
ATOM 696 C C . ARG A 1 98 ? -19.246 2.768 6.056 1.00 64.31 98 ARG A C 1
ATOM 698 O O . ARG A 1 98 ? -19.145 2.991 7.254 1.00 64.31 98 ARG A O 1
ATOM 705 N N . ALA A 1 99 ? -20.204 1.984 5.554 1.00 67.50 99 ALA A N 1
ATOM 706 C CA . ALA A 1 99 ? -21.204 1.312 6.386 1.00 67.50 99 ALA A CA 1
ATOM 707 C C . ALA A 1 99 ? -20.613 0.242 7.324 1.00 67.50 99 ALA A C 1
ATOM 709 O O . ALA A 1 99 ? -21.155 0.025 8.401 1.00 67.50 99 ALA A O 1
ATOM 710 N N . ARG A 1 100 ? -19.505 -0.411 6.943 1.00 70.75 100 ARG A N 1
ATOM 711 C CA . ARG A 1 100 ? -18.827 -1.410 7.786 1.00 70.75 100 ARG A CA 1
ATOM 712 C C . ARG A 1 100 ? -18.024 -0.766 8.917 1.00 70.75 100 ARG A C 1
ATOM 714 O O . ARG A 1 100 ? -17.693 -1.445 9.876 1.00 70.75 100 ARG A O 1
ATOM 721 N N . TRP A 1 101 ? -17.679 0.515 8.792 1.00 76.06 101 TRP A N 1
ATOM 722 C CA . TRP A 1 101 ? -16.674 1.194 9.622 1.00 76.06 101 TRP A CA 1
ATOM 723 C C . TRP A 1 101 ? -17.278 2.371 10.398 1.00 76.06 101 TRP A C 1
ATOM 725 O O . TRP A 1 101 ? -16.653 3.416 10.568 1.00 76.06 101 TRP A O 1
ATOM 735 N N . ALA A 1 102 ? -18.546 2.245 10.786 1.00 74.38 102 ALA A N 1
ATOM 736 C CA . ALA A 1 102 ? -19.258 3.286 11.514 1.00 74.38 102 ALA A CA 1
ATOM 737 C C . ALA A 1 102 ? -18.733 3.436 12.956 1.00 74.38 102 ALA A C 1
ATOM 739 O O . ALA A 1 102 ? -18.245 2.472 13.543 1.00 74.38 102 ALA A O 1
ATOM 740 N N . GLU A 1 103 ? -18.883 4.633 13.537 1.00 78.06 103 GLU A N 1
ATOM 741 C CA . GLU A 1 103 ? -18.657 4.877 14.973 1.00 78.06 103 GLU A CA 1
ATOM 742 C C . GLU A 1 103 ? -19.344 3.802 15.818 1.00 78.06 103 GLU A C 1
ATOM 744 O O . GLU A 1 103 ? -20.513 3.481 15.592 1.00 78.06 103 GLU A O 1
ATOM 749 N N . GLY A 1 104 ? -18.632 3.275 16.811 1.00 78.00 104 GLY A N 1
ATOM 750 C CA . GLY A 1 104 ? -19.168 2.279 17.730 1.00 78.00 104 GLY A CA 1
ATOM 751 C C . GLY A 1 104 ? -19.226 0.857 17.166 1.00 78.00 104 GLY A C 1
ATOM 752 O O . GLY A 1 104 ? -19.600 -0.060 17.900 1.00 78.00 104 GLY A O 1
ATOM 753 N N . ALA A 1 105 ? -18.853 0.635 15.898 1.00 80.75 105 ALA A N 1
ATOM 754 C CA . ALA A 1 105 ? -18.712 -0.713 15.360 1.00 80.75 105 ALA A CA 1
ATOM 755 C C . ALA A 1 105 ? -17.615 -1.476 16.118 1.00 80.75 105 ALA A C 1
ATOM 757 O O . ALA A 1 105 ? -16.566 -0.917 16.445 1.00 80.75 105 ALA A O 1
ATOM 758 N N . ARG A 1 106 ? -17.860 -2.761 16.395 1.00 82.88 106 ARG A N 1
ATOM 759 C CA . ARG A 1 106 ? -16.834 -3.660 16.931 1.00 82.88 106 ARG A CA 1
ATOM 760 C C . ARG A 1 106 ? -15.995 -4.204 15.789 1.00 82.88 106 ARG A C 1
ATOM 762 O O . ARG A 1 106 ? -16.568 -4.624 14.789 1.00 82.88 106 ARG A O 1
ATOM 769 N N . VAL A 1 107 ? -14.682 -4.217 15.988 1.00 79.75 107 VAL A N 1
ATOM 770 C CA . VAL A 1 107 ? -13.705 -4.775 15.051 1.00 79.75 107 VAL A CA 1
ATOM 771 C C . VAL A 1 107 ? -12.888 -5.827 15.790 1.00 79.75 107 VAL A C 1
ATOM 773 O O . VAL A 1 107 ? -12.246 -5.532 16.799 1.00 79.75 107 VAL A O 1
ATOM 776 N N . ALA A 1 108 ? -12.945 -7.056 15.287 1.00 82.75 108 ALA A N 1
ATOM 777 C CA . ALA A 1 108 ? -12.185 -8.206 15.758 1.00 82.75 108 ALA A CA 1
ATOM 778 C C . ALA A 1 108 ? -10.776 -8.269 15.141 1.00 82.75 108 ALA A C 1
ATOM 780 O O . ALA A 1 108 ? -9.853 -8.838 15.714 1.00 82.75 108 ALA A O 1
ATOM 781 N N . SER A 1 109 ? -10.591 -7.723 13.941 1.00 84.88 109 SER A N 1
ATOM 782 C CA . SER A 1 109 ? -9.263 -7.614 13.336 1.00 84.88 109 SER A CA 1
ATOM 783 C C . SER A 1 109 ? -9.201 -6.519 12.282 1.00 84.88 109 SER A C 1
ATOM 785 O O . SER A 1 109 ? -10.176 -6.215 11.591 1.00 84.88 109 SER A O 1
ATOM 787 N N . LEU A 1 110 ? -8.012 -5.950 12.151 1.00 87.00 110 LEU A N 1
ATOM 788 C CA . LEU A 1 110 ? -7.660 -4.945 11.165 1.00 87.00 110 LEU A CA 1
ATOM 789 C C . LEU A 1 110 ? -6.491 -5.470 10.337 1.00 87.00 110 LEU A C 1
ATOM 791 O O . LEU A 1 110 ? -5.483 -5.912 10.882 1.00 87.00 110 LEU A O 1
ATOM 795 N N . ARG A 1 111 ? -6.584 -5.369 9.015 1.00 89.56 111 ARG A N 1
ATOM 796 C CA . ARG A 1 111 ? -5.476 -5.620 8.094 1.00 89.56 111 ARG A CA 1
ATOM 797 C C . ARG A 1 111 ? -5.179 -4.362 7.288 1.00 89.56 111 ARG A C 1
ATOM 799 O O . ARG A 1 111 ? -6.024 -3.498 7.126 1.00 89.56 111 ARG A O 1
ATOM 806 N N . GLY A 1 112 ? -3.971 -4.220 6.775 1.00 90.44 112 GLY A N 1
ATOM 807 C CA . GLY A 1 112 ? -3.655 -3.122 5.869 1.00 90.44 112 GLY A CA 1
ATOM 808 C C . GLY A 1 112 ? -2.170 -3.040 5.604 1.00 90.44 112 GLY A C 1
ATOM 809 O O . GLY A 1 112 ? -1.429 -3.966 5.919 1.00 90.44 112 GLY A O 1
ATOM 810 N N . VAL A 1 113 ? -1.737 -1.936 5.018 1.00 90.81 113 VAL A N 1
ATOM 811 C CA . VAL A 1 113 ? -0.325 -1.614 4.833 1.00 90.81 113 VAL A CA 1
ATOM 812 C C . VAL A 1 113 ? 0.093 -0.656 5.932 1.00 90.81 113 VAL A C 1
ATOM 814 O O . VAL A 1 113 ? -0.497 0.415 6.063 1.00 90.81 113 VAL A O 1
ATOM 817 N N . TRP A 1 114 ? 1.104 -1.009 6.717 1.00 89.25 114 TRP A N 1
ATOM 818 C CA . TRP A 1 114 ? 1.623 -0.071 7.703 1.00 89.25 114 TRP A CA 1
ATOM 819 C C . TRP A 1 114 ? 2.402 1.042 7.007 1.00 89.25 114 TRP A C 1
ATOM 821 O O . TRP A 1 114 ? 3.300 0.791 6.203 1.00 89.25 114 TRP A O 1
ATOM 831 N N . GLN A 1 115 ? 2.034 2.285 7.292 1.00 83.62 115 GLN A N 1
ATOM 832 C CA . GLN A 1 115 ? 2.694 3.460 6.756 1.00 83.62 115 GLN A CA 1
ATOM 833 C C . GLN A 1 115 ? 3.135 4.355 7.893 1.00 83.62 115 GLN A C 1
ATOM 835 O O . GLN A 1 115 ? 2.336 4.752 8.739 1.00 83.62 115 GLN A O 1
ATOM 840 N N . GLN A 1 116 ? 4.398 4.741 7.834 1.00 75.56 116 GLN A N 1
ATOM 841 C CA . GLN A 1 116 ? 4.917 5.827 8.630 1.00 75.56 116 GLN A CA 1
ATOM 842 C C . GLN A 1 116 ? 5.119 7.020 7.709 1.00 75.56 116 GLN A C 1
ATOM 844 O O . GLN A 1 116 ? 5.816 6.919 6.702 1.00 75.56 116 GLN A O 1
ATOM 849 N N . ARG A 1 117 ? 4.434 8.118 8.014 1.00 66.81 117 ARG A N 1
ATOM 850 C CA . ARG A 1 117 ? 4.510 9.367 7.261 1.00 66.81 117 ARG A CA 1
ATOM 851 C C . ARG A 1 117 ? 5.114 10.445 8.130 1.00 66.81 117 ARG A C 1
ATOM 853 O O . ARG A 1 117 ? 4.786 10.564 9.309 1.00 66.81 117 ARG A O 1
ATOM 860 N N . THR A 1 118 ? 5.943 11.281 7.532 1.00 59.91 118 THR A N 1
ATOM 861 C CA . THR A 1 118 ? 6.325 12.548 8.159 1.00 59.91 118 THR A CA 1
ATOM 862 C C . THR A 1 118 ? 5.196 13.575 7.986 1.00 59.91 118 THR A C 1
ATOM 864 O O . THR A 1 118 ? 4.718 13.829 6.883 1.00 59.91 118 THR A O 1
ATOM 867 N N . ALA A 1 119 ? 4.730 14.157 9.091 1.00 55.31 119 ALA A N 1
ATOM 868 C CA . ALA A 1 119 ? 3.696 15.189 9.151 1.00 55.31 119 ALA A CA 1
ATOM 869 C C . ALA A 1 119 ? 4.259 16.420 9.884 1.00 55.31 119 ALA A C 1
ATOM 871 O O . ALA A 1 119 ? 4.017 16.656 11.069 1.00 55.31 119 ALA A O 1
ATOM 872 N N . GLY A 1 120 ? 5.076 17.203 9.174 1.00 61.56 120 GLY A N 1
ATOM 873 C CA . GLY A 1 120 ? 5.794 18.332 9.769 1.00 61.56 120 GLY A CA 1
ATOM 874 C C . GLY A 1 120 ? 6.849 17.862 10.775 1.00 61.56 120 GLY A C 1
ATOM 875 O O . GLY A 1 120 ? 7.736 17.094 10.420 1.00 61.56 120 GLY A O 1
ATOM 876 N N . ALA A 1 121 ? 6.765 18.330 12.025 1.00 56.44 121 ALA A N 1
ATOM 877 C CA . ALA A 1 121 ? 7.676 17.927 13.106 1.00 56.44 121 ALA A CA 1
ATOM 878 C C . ALA A 1 121 ? 7.298 16.586 13.767 1.00 56.44 121 ALA A C 1
ATOM 880 O O . ALA A 1 121 ? 8.025 16.108 14.635 1.00 56.44 121 ALA A O 1
ATOM 881 N N . ALA A 1 122 ? 6.159 16.000 13.390 1.00 59.50 122 ALA A N 1
ATOM 882 C CA . ALA A 1 122 ? 5.677 14.740 13.930 1.00 59.50 122 ALA A CA 1
ATOM 883 C C . ALA A 1 122 ? 5.793 13.613 12.904 1.00 59.50 122 ALA A C 1
ATOM 885 O O . ALA A 1 122 ? 5.618 13.824 11.704 1.00 59.50 122 ALA A O 1
ATOM 886 N N . ALA A 1 123 ? 6.028 12.400 13.389 1.00 65.31 123 ALA A N 1
ATOM 887 C CA . ALA A 1 123 ? 5.770 11.194 12.622 1.00 65.31 123 ALA A CA 1
ATOM 888 C C . ALA A 1 123 ? 4.337 10.722 12.877 1.00 65.31 123 ALA A C 1
ATOM 890 O O . ALA A 1 123 ? 3.786 10.898 13.965 1.00 65.31 123 ALA A O 1
ATOM 891 N N . LEU A 1 124 ? 3.740 10.124 11.858 1.00 71.56 124 LEU A N 1
ATOM 892 C CA . LEU A 1 124 ? 2.385 9.608 11.866 1.00 71.56 124 LEU A CA 1
ATOM 893 C C . LEU A 1 124 ? 2.433 8.155 11.406 1.00 71.56 124 LEU A C 1
ATOM 895 O O . LEU A 1 124 ? 2.745 7.883 10.250 1.00 71.56 124 LEU A O 1
ATOM 899 N N . SER A 1 125 ? 2.135 7.237 12.321 1.00 78.62 125 SER A N 1
ATOM 900 C CA . SER A 1 125 ? 2.007 5.810 12.029 1.00 78.62 125 SER A CA 1
ATOM 901 C C . SER A 1 125 ? 0.537 5.481 11.809 1.00 78.62 125 SER A C 1
ATOM 903 O O . SER A 1 125 ? -0.294 5.728 12.683 1.00 78.62 125 SER A O 1
ATOM 905 N N . VAL A 1 126 ? 0.209 4.949 10.634 1.00 83.12 126 VAL A N 1
ATOM 906 C CA . VAL A 1 126 ? -1.152 4.546 10.270 1.00 83.12 126 VAL A CA 1
ATOM 907 C C . VAL A 1 126 ? -1.166 3.166 9.647 1.00 83.12 126 VAL A C 1
ATOM 909 O O . VAL A 1 126 ? -0.231 2.758 8.957 1.00 83.12 126 VAL A O 1
ATOM 912 N N . VAL A 1 127 ? -2.280 2.468 9.824 1.00 88.06 127 VAL A N 1
ATOM 913 C CA . VAL A 1 127 ? -2.624 1.325 8.982 1.00 88.06 127 VAL A CA 1
ATOM 914 C C . VAL A 1 127 ? -3.438 1.842 7.801 1.00 88.06 127 VAL A C 1
ATOM 916 O O . VAL A 1 127 ? -4.551 2.337 7.963 1.00 88.06 127 VAL A O 1
ATOM 919 N N . ALA A 1 128 ? -2.867 1.764 6.605 1.00 88.69 128 ALA A N 1
ATOM 920 C CA . ALA A 1 128 ? -3.511 2.153 5.363 1.00 88.69 128 ALA A CA 1
ATOM 921 C C . ALA A 1 128 ? -4.300 0.976 4.780 1.00 88.69 128 ALA A C 1
ATOM 923 O O . ALA A 1 128 ? -3.722 -0.046 4.402 1.00 88.69 128 ALA A O 1
ATOM 924 N N . LEU A 1 129 ? -5.619 1.117 4.673 1.00 88.06 129 LEU A N 1
ATOM 925 C CA . LEU A 1 129 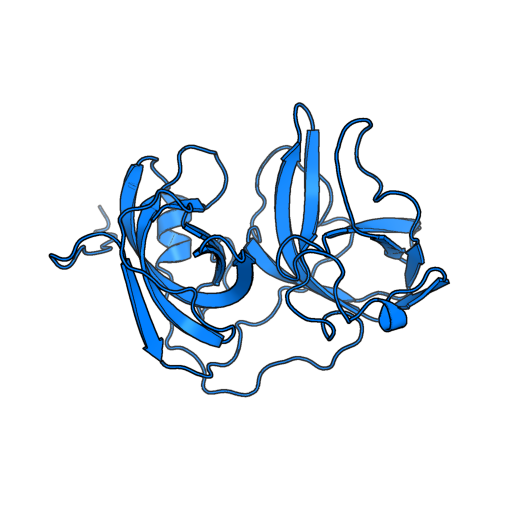? -6.477 0.044 4.165 1.00 88.06 129 LEU A CA 1
ATOM 926 C C . LEU A 1 129 ? -6.323 -0.126 2.652 1.00 88.06 129 LEU A C 1
ATOM 928 O O . LEU A 1 129 ? -6.347 0.849 1.907 1.00 88.06 129 LEU A O 1
ATOM 932 N N . SER A 1 130 ? -6.204 -1.371 2.203 1.00 86.62 130 SER A N 1
ATOM 933 C CA . SER A 1 130 ? -6.102 -1.793 0.801 1.00 86.62 130 SER A CA 1
ATOM 934 C C . SER A 1 130 ? -7.446 -2.226 0.199 1.00 86.62 130 SER A C 1
ATOM 936 O O . SER A 1 130 ? -7.620 -2.175 -1.020 1.00 86.62 130 SER A O 1
ATOM 938 N N . SER A 1 131 ? -8.399 -2.631 1.046 1.00 86.56 131 SER A N 1
ATOM 939 C CA . SER A 1 131 ? -9.737 -3.102 0.679 1.00 86.56 131 SER A CA 1
ATOM 940 C C . SER A 1 131 ? -10.780 -2.756 1.749 1.00 86.56 131 SER A C 1
ATOM 942 O O . SER A 1 131 ? -10.462 -2.527 2.911 1.00 86.56 131 SER A O 1
ATOM 944 N N . CYS A 1 132 ? -12.061 -2.794 1.376 1.00 81.25 132 CYS A N 1
ATOM 945 C CA . CYS A 1 132 ? -13.175 -2.742 2.324 1.00 81.25 132 CYS A CA 1
ATOM 946 C C . CYS A 1 132 ? -13.281 -3.983 3.230 1.00 81.25 132 CYS A C 1
ATOM 948 O O . CYS A 1 132 ? -13.993 -3.943 4.235 1.00 81.25 132 CYS A O 1
ATOM 950 N N . ASP A 1 133 ? -12.630 -5.085 2.851 1.00 85.00 133 ASP A N 1
ATOM 951 C CA . ASP A 1 133 ? -12.551 -6.323 3.637 1.00 85.00 133 ASP A CA 1
ATOM 952 C C . ASP A 1 133 ? -11.421 -6.297 4.665 1.00 85.00 133 ASP A C 1
ATOM 954 O O . ASP A 1 133 ? -11.268 -7.227 5.440 1.00 85.00 133 ASP A O 1
ATOM 958 N N . ASP A 1 134 ? -10.625 -5.238 4.715 1.00 85.44 134 ASP A N 1
ATOM 959 C CA . ASP A 1 134 ? -9.536 -5.170 5.680 1.00 85.44 134 ASP A CA 1
ATOM 960 C C . ASP A 1 134 ? -10.011 -4.962 7.135 1.00 85.44 134 ASP A C 1
ATOM 962 O O . ASP A 1 134 ? -9.207 -5.080 8.057 1.00 85.44 134 ASP A O 1
ATOM 966 N N . LEU A 1 135 ? -11.306 -4.700 7.358 1.00 82.50 135 LEU A N 1
ATOM 967 C CA . LEU A 1 135 ? -11.937 -4.815 8.676 1.00 82.50 135 LEU A CA 1
ATOM 968 C C . LEU A 1 135 ? -12.760 -6.094 8.751 1.00 82.50 135 LEU A C 1
ATOM 970 O O . LEU A 1 135 ? -13.707 -6.265 7.977 1.00 82.50 135 LEU A O 1
ATOM 974 N N . ASP A 1 136 ? -12.392 -6.965 9.690 1.00 80.06 136 ASP A N 1
ATOM 975 C CA . ASP A 1 136 ? -13.052 -8.246 9.973 1.00 80.06 136 ASP A CA 1
ATOM 976 C C . ASP A 1 136 ? -13.209 -9.176 8.765 1.00 80.06 136 ASP A C 1
ATOM 978 O O . ASP A 1 136 ? -14.008 -10.118 8.783 1.00 80.06 136 ASP A O 1
ATOM 982 N N . GLY A 1 137 ? -12.484 -8.915 7.678 1.00 72.75 137 GLY A N 1
ATOM 983 C CA . GLY A 1 137 ? -12.552 -9.758 6.504 1.00 72.75 137 GLY A CA 1
ATOM 984 C C . GLY A 1 137 ? -11.740 -11.031 6.683 1.00 72.75 137 GLY A C 1
ATOM 985 O O . GLY A 1 137 ? -10.725 -11.062 7.387 1.00 72.75 137 GLY A O 1
ATOM 986 N N . PRO A 1 138 ? -12.156 -12.107 6.002 1.00 67.88 138 PRO A N 1
ATOM 987 C CA . PRO A 1 138 ? -11.346 -13.307 5.927 1.00 67.88 138 PRO A CA 1
ATOM 988 C C . PRO A 1 138 ? -10.004 -12.983 5.265 1.00 67.88 138 PRO A C 1
ATOM 990 O O . PRO A 1 138 ? -9.898 -12.069 4.445 1.00 67.88 138 PRO A O 1
ATOM 993 N N . ALA A 1 139 ? -8.974 -13.772 5.572 1.00 57.72 139 ALA A N 1
ATOM 994 C CA . ALA A 1 139 ? -7.675 -13.619 4.933 1.00 57.72 139 ALA A CA 1
ATOM 995 C C . ALA A 1 139 ? -7.817 -13.675 3.394 1.00 57.72 139 ALA A C 1
ATOM 997 O O . ALA A 1 139 ? -8.197 -14.722 2.861 1.00 57.72 139 ALA A O 1
ATOM 998 N N . PRO A 1 140 ? -7.469 -12.610 2.644 1.00 64.19 140 PRO A N 1
ATOM 999 C CA . PRO A 1 140 ? -7.398 -12.704 1.202 1.00 64.19 140 PRO A CA 1
ATOM 1000 C C . PRO A 1 140 ? -6.069 -13.370 0.856 1.00 64.19 140 PRO A C 1
ATOM 1002 O O . PRO A 1 140 ? -5.001 -12.777 1.034 1.00 64.19 140 PRO A O 1
ATOM 1005 N N . ALA A 1 141 ? -6.139 -14.609 0.384 1.00 61.41 141 ALA A N 1
ATOM 1006 C CA . ALA A 1 141 ? -5.056 -15.255 -0.346 1.00 61.41 141 ALA A CA 1
ATOM 1007 C C . ALA A 1 141 ? -5.635 -16.342 -1.260 1.00 61.41 141 ALA A C 1
ATOM 1009 O O . ALA A 1 141 ? -5.493 -17.535 -1.008 1.00 61.41 141 ALA A O 1
ATOM 1010 N N . GLN A 1 142 ? -6.318 -15.921 -2.323 1.00 67.69 142 GLN A N 1
ATOM 1011 C CA . GLN A 1 142 ? -6.560 -16.797 -3.465 1.00 67.69 142 GLN A CA 1
ATOM 1012 C C . GLN A 1 142 ? -5.566 -16.424 -4.559 1.00 67.69 142 GLN A C 1
ATOM 1014 O O . GLN A 1 142 ? -5.474 -15.263 -4.947 1.00 67.69 142 GLN A O 1
ATOM 1019 N N . GLY A 1 143 ? -4.797 -17.401 -5.019 1.00 83.38 143 GLY A N 1
ATOM 1020 C CA . GLY A 1 143 ? -3.782 -17.198 -6.040 1.00 83.38 143 GLY A CA 1
ATOM 1021 C C . GLY A 1 143 ? -2.677 -18.238 -5.958 1.00 83.38 143 GLY A C 1
ATOM 1022 O O . GLY A 1 143 ? -2.649 -19.087 -5.068 1.00 83.38 143 GLY A O 1
ATOM 1023 N N . SER A 1 144 ? -1.755 -18.189 -6.915 1.00 88.44 144 SER A N 1
ATOM 1024 C CA . SER A 1 144 ? -0.509 -18.952 -6.810 1.00 88.44 144 SER A CA 1
ATOM 1025 C C . SER A 1 144 ? 0.527 -18.152 -6.018 1.00 88.44 144 SER A C 1
ATOM 1027 O O . SER A 1 144 ? 0.589 -16.934 -6.188 1.00 88.44 144 SER A O 1
ATOM 1029 N N . PRO A 1 145 ? 1.393 -18.785 -5.212 1.00 89.12 145 PRO A N 1
ATOM 1030 C CA . PRO A 1 145 ? 2.517 -18.088 -4.594 1.00 89.12 145 PRO A CA 1
ATOM 1031 C C . PRO A 1 145 ? 3.375 -17.382 -5.650 1.00 89.12 145 PRO A C 1
ATOM 1033 O O . PRO A 1 145 ? 3.539 -17.887 -6.769 1.00 89.12 145 PRO A O 1
ATOM 1036 N N . ALA A 1 146 ? 3.897 -16.204 -5.322 1.00 89.56 146 ALA A N 1
ATOM 1037 C CA . ALA A 1 146 ? 4.985 -15.627 -6.097 1.00 89.56 146 ALA A CA 1
ATOM 1038 C C . ALA A 1 146 ? 6.298 -16.370 -5.746 1.00 89.56 146 ALA A C 1
ATOM 1040 O O . ALA A 1 146 ? 6.462 -16.802 -4.607 1.00 89.56 146 ALA A O 1
ATOM 1041 N N . PRO A 1 147 ? 7.209 -16.577 -6.706 1.00 90.56 147 PRO A N 1
ATOM 1042 C CA . PRO A 1 147 ? 8.565 -17.062 -6.475 1.00 90.56 147 PRO A CA 1
ATOM 1043 C C . PRO A 1 147 ? 9.328 -16.224 -5.448 1.00 90.56 147 PRO A C 1
ATOM 1045 O O . PRO A 1 147 ? 9.096 -15.018 -5.371 1.00 90.56 147 PRO A O 1
ATOM 1048 N N . PRO A 1 148 ? 10.251 -16.843 -4.698 1.00 87.38 148 PRO A N 1
ATOM 1049 C CA . PRO A 1 148 ? 11.016 -16.163 -3.659 1.00 87.38 148 PRO A CA 1
ATOM 1050 C C . PRO A 1 148 ? 11.880 -15.031 -4.233 1.00 87.38 148 PRO A C 1
ATOM 1052 O O . PRO A 1 148 ? 12.364 -15.105 -5.366 1.00 87.38 148 PRO A O 1
ATOM 1055 N N . SER A 1 149 ? 12.073 -13.982 -3.436 1.00 87.12 149 SER A N 1
ATOM 1056 C CA . SER A 1 149 ? 12.890 -12.801 -3.738 1.00 87.12 149 SER A CA 1
ATOM 1057 C C . SER A 1 149 ? 13.267 -12.110 -2.433 1.00 87.12 149 SER A C 1
ATOM 1059 O O . SER A 1 149 ? 12.513 -12.119 -1.463 1.00 87.12 149 SER A O 1
ATOM 1061 N N . SER A 1 150 ? 14.426 -11.453 -2.430 1.00 86.88 150 SER A N 1
ATOM 1062 C CA . SER A 1 150 ? 14.807 -10.541 -1.349 1.00 86.88 150 SER A CA 1
ATOM 1063 C C . SER A 1 150 ? 15.379 -9.215 -1.844 1.00 86.88 150 SER A C 1
ATOM 1065 O O . SER A 1 150 ? 16.136 -8.555 -1.131 1.00 86.88 150 SER A O 1
ATOM 1067 N N . GLU A 1 151 ? 15.066 -8.854 -3.087 1.00 89.25 151 GLU A N 1
ATOM 1068 C CA . GLU A 1 151 ? 15.599 -7.666 -3.748 1.00 89.25 151 GLU A CA 1
ATOM 1069 C C . GLU A 1 151 ? 15.160 -6.376 -3.053 1.00 89.25 151 GLU A C 1
ATOM 1071 O O . GLU A 1 151 ? 15.992 -5.487 -2.871 1.00 89.25 151 GLU A O 1
ATOM 1076 N N . VAL A 1 152 ? 13.896 -6.273 -2.619 1.00 89.12 152 VAL A N 1
ATOM 1077 C CA . VAL A 1 152 ? 13.416 -5.089 -1.888 1.00 89.12 152 VAL A CA 1
ATOM 1078 C C . VAL A 1 152 ? 14.133 -4.986 -0.548 1.00 89.12 152 VAL A C 1
ATOM 1080 O O . VAL A 1 152 ? 14.674 -3.930 -0.227 1.00 89.12 152 VAL A O 1
ATOM 1083 N N . ARG A 1 153 ? 14.249 -6.095 0.191 1.00 86.62 153 ARG A N 1
ATOM 1084 C CA . ARG A 1 153 ? 14.997 -6.119 1.460 1.00 86.62 153 ARG A CA 1
ATOM 1085 C C . ARG A 1 153 ? 16.456 -5.690 1.298 1.00 86.62 153 ARG A C 1
ATOM 1087 O O . ARG A 1 153 ? 16.970 -4.909 2.098 1.00 86.62 153 ARG A O 1
ATOM 1094 N N . GLN A 1 154 ? 17.141 -6.202 0.277 1.00 87.31 154 GLN A N 1
ATOM 1095 C CA . GLN A 1 154 ? 18.528 -5.824 -0.007 1.00 87.31 154 GLN A CA 1
ATOM 1096 C C . GLN A 1 154 ? 18.640 -4.354 -0.420 1.00 87.31 154 GLN A C 1
ATOM 1098 O O . GLN A 1 154 ? 19.571 -3.670 0.004 1.00 87.31 154 GLN A O 1
ATOM 1103 N N . LEU A 1 155 ? 17.685 -3.862 -1.215 1.00 87.00 155 LEU A N 1
ATOM 1104 C CA . LEU A 1 155 ? 17.615 -2.462 -1.611 1.00 87.00 155 LEU A CA 1
ATOM 1105 C C . LEU A 1 155 ? 17.446 -1.545 -0.397 1.00 87.00 155 LEU A C 1
ATOM 1107 O O . LEU A 1 155 ? 18.179 -0.566 -0.283 1.00 87.00 155 LEU A O 1
ATOM 1111 N N . VAL A 1 156 ? 16.522 -1.863 0.510 1.00 83.88 156 VAL A N 1
ATOM 1112 C CA . VAL A 1 156 ? 16.273 -1.083 1.730 1.00 83.88 156 VAL A CA 1
ATOM 1113 C C . VAL A 1 156 ? 17.533 -0.987 2.592 1.00 83.88 156 VAL A C 1
ATOM 1115 O O . VAL A 1 156 ? 17.907 0.106 3.013 1.00 83.88 156 VAL A O 1
ATOM 1118 N N . GLY A 1 157 ? 18.259 -2.095 2.773 1.00 82.25 157 GLY A N 1
ATOM 1119 C CA . GLY A 1 157 ? 19.530 -2.100 3.508 1.00 82.25 157 GLY A CA 1
ATOM 1120 C C . GLY A 1 157 ? 20.653 -1.263 2.872 1.00 82.25 157 GLY A C 1
ATOM 1121 O O . GLY A 1 157 ? 21.661 -1.003 3.526 1.00 82.25 157 GLY A O 1
ATOM 1122 N N . GLY A 1 158 ? 20.499 -0.836 1.614 1.00 83.50 158 GLY A N 1
ATOM 1123 C CA . GLY A 1 158 ? 21.480 -0.057 0.852 1.00 83.50 158 GLY A CA 1
ATOM 1124 C C . GLY A 1 158 ? 20.856 1.108 0.084 1.00 83.50 158 GLY A C 1
ATOM 1125 O O . GLY A 1 158 ? 21.286 1.401 -1.039 1.00 83.50 158 GLY A O 1
ATOM 1126 N N . TRP A 1 159 ? 19.821 1.733 0.650 1.00 85.25 159 TRP A N 1
ATOM 1127 C CA . TRP A 1 159 ? 19.050 2.771 -0.025 1.00 85.25 159 TRP A CA 1
ATOM 1128 C C . TRP A 1 159 ? 19.908 4.004 -0.334 1.00 85.25 159 TRP A C 1
ATOM 1130 O O . TRP A 1 159 ? 20.512 4.606 0.551 1.00 85.25 159 TRP A O 1
ATOM 1140 N N . VAL A 1 160 ? 19.949 4.404 -1.606 1.00 87.25 160 VAL A N 1
ATOM 1141 C CA . VAL A 1 160 ? 20.684 5.591 -2.074 1.00 87.25 160 VAL A CA 1
ATOM 1142 C C . VAL A 1 160 ? 19.752 6.410 -2.956 1.00 87.25 160 VAL A C 1
ATOM 1144 O O . VAL A 1 160 ? 19.354 5.872 -3.986 1.00 87.25 160 VAL A O 1
ATOM 1147 N N . PRO A 1 161 ? 19.417 7.670 -2.623 1.00 88.38 161 PRO A N 1
ATOM 1148 C CA . PRO A 1 161 ? 18.524 8.511 -3.424 1.00 88.38 161 PRO A CA 1
ATOM 1149 C C . PRO A 1 161 ? 18.943 8.681 -4.890 1.00 88.38 161 PRO A C 1
ATOM 1151 O O . PRO A 1 161 ? 20.124 8.820 -5.210 1.00 88.38 161 PRO A O 1
ATOM 1154 N N . GLY A 1 162 ? 17.966 8.708 -5.799 1.00 87.56 162 GLY A N 1
ATOM 1155 C CA . GLY A 1 162 ? 18.153 8.916 -7.239 1.00 87.56 162 GLY A CA 1
ATOM 1156 C C . GLY A 1 162 ? 18.750 7.728 -8.004 1.00 87.56 162 GLY A C 1
ATOM 1157 O O . GLY A 1 162 ? 18.849 7.784 -9.239 1.00 87.56 162 GLY A O 1
ATOM 1158 N N . ARG A 1 163 ? 19.127 6.650 -7.305 1.00 88.56 163 ARG A N 1
ATOM 1159 C CA . ARG A 1 163 ? 19.670 5.417 -7.881 1.00 88.56 163 ARG A CA 1
ATOM 1160 C C . ARG A 1 163 ? 18.593 4.720 -8.703 1.00 88.56 163 ARG A C 1
ATOM 1162 O O . ARG A 1 163 ? 17.495 4.480 -8.215 1.00 88.56 163 ARG A O 1
ATOM 1169 N N . LEU A 1 164 ? 18.919 4.378 -9.949 1.00 89.38 164 LEU A N 1
ATOM 1170 C CA . LEU A 1 164 ? 18.061 3.522 -10.764 1.00 89.38 164 LEU A CA 1
ATOM 1171 C C . LEU A 1 164 ? 18.188 2.079 -10.266 1.00 89.38 164 LEU A C 1
ATOM 1173 O O . LEU A 1 164 ? 19.300 1.561 -10.153 1.00 89.38 164 LEU A O 1
ATOM 1177 N N . VAL A 1 165 ? 17.058 1.454 -9.957 1.00 90.06 165 VAL A N 1
ATOM 1178 C CA . VAL A 1 165 ? 16.970 0.098 -9.403 1.00 90.06 165 VAL A CA 1
ATOM 1179 C C . VAL A 1 165 ? 15.900 -0.692 -10.142 1.00 90.06 165 VAL A C 1
ATOM 1181 O O . VAL A 1 165 ? 15.001 -0.096 -10.731 1.00 90.06 165 VAL A O 1
ATOM 1184 N N . SER A 1 166 ? 15.997 -2.021 -10.118 1.00 91.50 166 SER A N 1
ATOM 1185 C CA . SER A 1 166 ? 15.001 -2.923 -10.699 1.00 91.50 166 SER A CA 1
ATOM 1186 C C . SER A 1 166 ? 14.613 -3.984 -9.679 1.00 91.50 166 SER A C 1
ATOM 1188 O O . SER A 1 166 ? 15.397 -4.893 -9.458 1.00 91.50 166 SER A O 1
ATOM 1190 N N . VAL A 1 167 ? 13.433 -3.884 -9.070 1.00 92.19 167 VAL A N 1
ATOM 1191 C CA . VAL A 1 167 ? 13.012 -4.806 -8.001 1.00 92.19 167 VAL A CA 1
ATOM 1192 C C . VAL A 1 167 ? 11.723 -5.539 -8.332 1.00 92.19 167 VAL A C 1
ATOM 1194 O O . VAL A 1 167 ? 10.831 -4.999 -8.993 1.00 92.19 167 VAL A O 1
ATOM 1197 N N . HIS A 1 168 ? 11.626 -6.771 -7.854 1.00 92.56 168 HIS A N 1
ATOM 1198 C CA . HIS A 1 168 ? 10.452 -7.620 -7.961 1.00 92.56 168 HIS A CA 1
ATOM 1199 C C . HIS A 1 168 ? 9.618 -7.634 -6.682 1.00 92.56 168 HIS A C 1
ATOM 1201 O O . HIS A 1 168 ? 10.144 -7.524 -5.584 1.00 92.56 168 HIS A O 1
ATOM 1207 N N . GLY A 1 169 ? 8.307 -7.831 -6.812 1.00 93.81 169 GLY A N 1
ATOM 1208 C CA . GLY A 1 169 ? 7.440 -8.012 -5.647 1.00 93.81 169 GLY A CA 1
ATOM 1209 C C . GLY A 1 169 ? 5.962 -8.094 -5.995 1.00 93.81 169 GLY A C 1
ATOM 1210 O O . GLY A 1 169 ? 5.556 -7.849 -7.134 1.00 93.81 169 GLY A O 1
ATOM 1211 N N . VAL A 1 170 ? 5.156 -8.470 -5.008 1.00 94.62 170 VAL A N 1
ATOM 1212 C CA . VAL A 1 170 ? 3.700 -8.566 -5.147 1.00 94.62 170 VAL A CA 1
ATOM 1213 C C . VAL A 1 170 ? 3.070 -7.251 -4.725 1.00 94.62 170 VAL A C 1
ATOM 1215 O O . VAL A 1 170 ? 3.386 -6.724 -3.662 1.00 94.62 170 VAL A O 1
ATOM 1218 N N . VAL A 1 171 ? 2.160 -6.729 -5.540 1.00 94.69 171 VAL A N 1
ATOM 1219 C CA . VAL A 1 171 ? 1.388 -5.522 -5.231 1.00 94.69 171 VAL A CA 1
ATOM 1220 C C . VAL A 1 171 ? 0.382 -5.833 -4.129 1.00 94.69 171 VAL A C 1
ATOM 1222 O O . VAL A 1 171 ? -0.492 -6.682 -4.303 1.00 94.69 171 VAL A O 1
ATOM 1225 N N . VAL A 1 172 ? 0.486 -5.136 -2.999 1.00 92.88 172 VAL A N 1
ATOM 1226 C CA . VAL A 1 172 ? -0.329 -5.397 -1.799 1.00 92.88 172 VAL A CA 1
ATOM 1227 C C . VAL A 1 172 ? -1.398 -4.341 -1.545 1.00 92.88 172 VAL A C 1
ATOM 1229 O O . VAL A 1 172 ? -2.406 -4.635 -0.913 1.00 92.88 172 VAL A O 1
ATOM 1232 N N . ALA A 1 173 ? -1.213 -3.132 -2.068 1.00 92.75 173 ALA A N 1
ATOM 1233 C CA . ALA A 1 173 ? -2.202 -2.061 -2.034 1.00 92.75 173 ALA A CA 1
ATOM 1234 C C . ALA A 1 173 ? -1.927 -1.071 -3.164 1.00 92.75 173 ALA A C 1
ATOM 1236 O O . ALA A 1 173 ? -0.805 -0.996 -3.663 1.00 92.75 173 ALA A O 1
ATOM 1237 N N . ARG A 1 174 ? -2.931 -0.294 -3.575 1.00 92.31 174 ARG A N 1
ATOM 1238 C CA . ARG A 1 174 ? -2.790 0.680 -4.666 1.00 92.31 174 ARG A CA 1
ATOM 1239 C C . ARG A 1 174 ? -3.828 1.787 -4.588 1.00 92.31 174 ARG A C 1
ATOM 1241 O O . ARG A 1 174 ? -4.928 1.534 -4.127 1.00 92.31 174 ARG A O 1
ATOM 1248 N N . TRP A 1 175 ? -3.508 2.950 -5.141 1.00 90.62 175 TRP A N 1
ATOM 1249 C CA . TRP A 1 175 ? -4.456 4.015 -5.459 1.00 90.62 175 TRP A CA 1
ATOM 1250 C C . TRP A 1 175 ? -4.260 4.488 -6.899 1.00 90.62 175 TRP A C 1
ATOM 1252 O O . TRP A 1 175 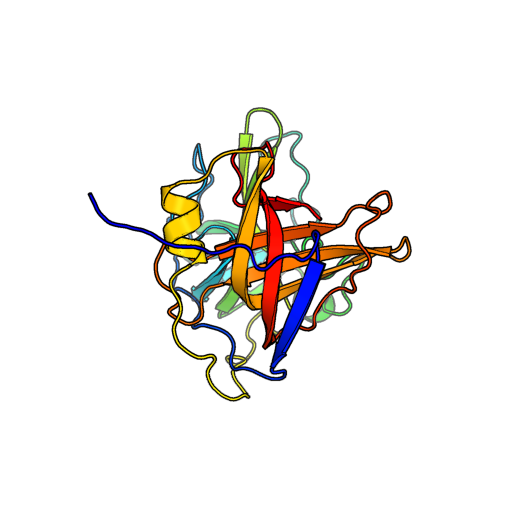? -3.189 4.342 -7.494 1.00 90.62 175 TRP A O 1
ATOM 1262 N N . ARG A 1 176 ? -5.303 5.094 -7.465 1.00 87.62 176 ARG A N 1
ATOM 1263 C CA . ARG A 1 176 ? -5.279 5.740 -8.783 1.00 87.62 176 ARG A CA 1
ATOM 1264 C C . ARG A 1 176 ? -6.008 7.078 -8.688 1.00 87.62 176 ARG A C 1
ATOM 1266 O O . ARG A 1 176 ? -7.044 7.155 -8.034 1.00 87.62 176 ARG A O 1
ATOM 1273 N N . SER A 1 177 ? -5.503 8.116 -9.348 1.00 84.31 177 SER A N 1
ATOM 1274 C CA . SER A 1 177 ? -6.251 9.359 -9.557 1.00 84.31 177 SER A CA 1
ATOM 1275 C C . SER A 1 177 ? -6.882 9.394 -10.947 1.00 84.31 177 SER A C 1
ATOM 1277 O O . SER A 1 177 ? -6.379 8.806 -11.905 1.00 84.31 177 SER A O 1
ATOM 1279 N N . SER A 1 178 ? -7.945 10.185 -11.090 1.00 80.00 178 SER A N 1
ATOM 1280 C CA . SER A 1 178 ? -8.526 10.520 -12.397 1.00 80.00 178 SER A CA 1
ATOM 1281 C C . SER A 1 178 ? -7.568 11.312 -13.299 1.00 80.00 178 SER A C 1
ATOM 1283 O O . SER A 1 178 ? -7.746 11.336 -14.511 1.00 80.00 178 SER A O 1
ATOM 1285 N N . SER A 1 179 ? -6.534 11.937 -12.727 1.00 81.50 179 SER A N 1
ATOM 1286 C CA . SER A 1 179 ? -5.502 12.687 -13.454 1.00 81.50 179 SER A CA 1
ATOM 1287 C C . SER A 1 179 ? -4.370 11.816 -14.016 1.00 81.50 179 SER A C 1
ATOM 1289 O O . SER A 1 179 ? -3.427 12.353 -14.594 1.00 81.50 179 SER A O 1
ATOM 1291 N N . GLY A 1 180 ? -4.434 10.490 -13.838 1.00 81.38 180 GLY A N 1
ATOM 1292 C CA . GLY A 1 180 ? -3.432 9.543 -14.339 1.00 81.38 180 GLY A CA 1
ATOM 1293 C C . GLY A 1 180 ? -2.189 9.390 -13.454 1.00 81.38 180 GLY A C 1
ATOM 1294 O O . GLY A 1 180 ? -1.247 8.696 -13.844 1.00 81.38 180 GLY A O 1
ATOM 1295 N N . ALA A 1 181 ? -2.175 10.013 -12.272 1.00 89.00 181 ALA A N 1
ATOM 1296 C CA . ALA A 1 181 ? -1.214 9.686 -11.226 1.00 89.00 181 ALA A CA 1
ATOM 1297 C C . ALA A 1 181 ? -1.662 8.415 -10.498 1.00 89.00 181 ALA A C 1
ATOM 1299 O O . ALA A 1 181 ? -2.855 8.106 -10.420 1.00 89.00 181 ALA A O 1
ATOM 1300 N N . PHE A 1 182 ? -0.708 7.672 -9.959 1.00 91.50 182 PHE A N 1
ATOM 1301 C CA . PHE A 1 182 ? -1.009 6.499 -9.152 1.00 91.50 182 PHE A CA 1
ATOM 1302 C C . PHE A 1 182 ? 0.128 6.193 -8.189 1.00 91.50 182 PHE A C 1
ATOM 1304 O O . PHE A 1 182 ? 1.256 6.664 -8.357 1.00 91.50 182 PHE A O 1
ATOM 1311 N N . GLY A 1 183 ? -0.167 5.332 -7.226 1.00 92.62 183 GLY A N 1
ATOM 1312 C CA . GLY A 1 183 ? 0.844 4.715 -6.390 1.00 92.62 183 GLY A CA 1
ATOM 1313 C C . GLY A 1 183 ? 0.391 3.357 -5.887 1.00 92.62 183 GLY A C 1
ATOM 1314 O O . GLY A 1 183 ? -0.795 3.032 -5.909 1.00 92.62 183 GLY A O 1
ATOM 1315 N N . PHE A 1 184 ? 1.343 2.542 -5.467 1.00 94.00 184 PHE A N 1
ATOM 1316 C CA . PHE A 1 184 ? 1.084 1.223 -4.907 1.00 94.00 184 PHE A CA 1
ATOM 1317 C C . PHE A 1 184 ? 2.165 0.843 -3.903 1.00 94.00 184 PHE A C 1
ATOM 1319 O O . PHE A 1 184 ? 3.279 1.349 -3.976 1.00 94.00 184 PHE A O 1
ATOM 1326 N N . ALA A 1 185 ? 1.823 -0.014 -2.948 1.00 93.69 185 ALA A N 1
ATOM 1327 C CA . ALA A 1 185 ? 2.806 -0.724 -2.139 1.00 93.69 185 ALA A CA 1
ATOM 1328 C C . ALA A 1 185 ? 3.046 -2.097 -2.759 1.00 93.69 185 ALA A C 1
ATOM 1330 O O . ALA A 1 185 ? 2.103 -2.758 -3.215 1.00 93.69 185 ALA A O 1
ATOM 1331 N N . MET A 1 186 ? 4.300 -2.526 -2.765 1.00 93.81 186 MET A N 1
ATOM 1332 C CA . MET A 1 186 ? 4.691 -3.879 -3.125 1.00 93.81 186 MET A CA 1
ATOM 1333 C C . MET A 1 186 ? 5.618 -4.451 -2.060 1.00 93.81 186 MET A C 1
ATOM 1335 O O . MET A 1 186 ? 6.374 -3.716 -1.427 1.00 93.81 186 MET A O 1
ATOM 1339 N N . GLN A 1 187 ? 5.550 -5.763 -1.881 1.00 92.44 187 GLN A N 1
ATOM 1340 C CA . GLN A 1 187 ? 6.344 -6.480 -0.892 1.00 92.44 187 GLN A CA 1
ATOM 1341 C C . GLN A 1 187 ? 7.054 -7.668 -1.550 1.00 92.44 187 GLN A C 1
ATOM 1343 O O . GLN A 1 187 ? 6.484 -8.294 -2.457 1.00 92.44 187 GLN A O 1
ATOM 1348 N N . ASP A 1 188 ? 8.279 -7.991 -1.115 1.00 89.75 188 ASP A N 1
ATOM 1349 C CA . ASP A 1 188 ? 8.909 -9.246 -1.541 1.00 89.75 188 ASP A CA 1
ATOM 1350 C C . ASP A 1 188 ? 8.020 -10.440 -1.119 1.00 89.75 188 ASP A C 1
ATOM 1352 O O . ASP A 1 188 ? 7.464 -10.451 -0.016 1.00 89.75 188 ASP A O 1
ATOM 1356 N N . PRO A 1 189 ? 7.911 -11.489 -1.950 1.00 82.19 189 PRO A N 1
ATOM 1357 C CA . PRO A 1 189 ? 7.134 -12.694 -1.648 1.00 82.19 189 PRO A CA 1
ATOM 1358 C C . PRO A 1 189 ? 7.563 -13.423 -0.372 1.00 82.19 189 PRO A C 1
ATOM 1360 O O . PRO A 1 189 ? 6.718 -14.020 0.292 1.00 82.19 189 PRO A O 1
ATOM 1363 N N . ASP A 1 190 ? 8.847 -13.336 -0.007 1.00 74.38 190 ASP A N 1
ATOM 1364 C CA . ASP A 1 190 ? 9.389 -13.951 1.211 1.00 74.38 190 ASP A CA 1
ATOM 1365 C C . ASP A 1 190 ? 9.063 -13.161 2.484 1.00 74.38 190 ASP A C 1
ATOM 1367 O O . ASP A 1 190 ? 9.472 -13.562 3.571 1.00 74.38 190 ASP A O 1
ATOM 1371 N N . GLY A 1 191 ? 8.351 -12.036 2.357 1.00 66.75 191 GLY A N 1
ATOM 1372 C CA . GLY A 1 191 ? 7.715 -11.299 3.444 1.00 66.75 191 GLY A CA 1
ATOM 1373 C C . GLY A 1 191 ? 8.597 -10.974 4.648 1.00 66.75 191 GLY A C 1
ATOM 1374 O O . GLY A 1 191 ? 8.073 -10.699 5.711 1.00 66.75 191 GLY A O 1
ATOM 1375 N N . ALA A 1 192 ? 9.922 -11.033 4.544 1.00 79.38 192 ALA A N 1
ATOM 1376 C CA . ALA A 1 192 ? 10.804 -10.786 5.677 1.00 79.38 192 ALA A CA 1
ATOM 1377 C C . ALA A 1 192 ? 10.719 -9.316 6.119 1.00 79.38 192 ALA A C 1
ATOM 1379 O O . ALA A 1 192 ? 10.208 -8.468 5.389 1.00 79.38 192 ALA A O 1
ATOM 1380 N N . THR A 1 193 ? 11.265 -8.988 7.290 1.00 82.88 193 THR A N 1
ATOM 1381 C CA . THR A 1 193 ? 11.441 -7.588 7.702 1.00 82.88 193 THR A CA 1
ATOM 1382 C C . THR A 1 193 ? 12.102 -6.764 6.591 1.00 82.88 193 THR A C 1
ATOM 1384 O O . THR A 1 193 ? 12.963 -7.257 5.854 1.00 82.88 193 THR A O 1
ATOM 1387 N N . ALA A 1 194 ? 11.683 -5.506 6.475 1.00 83.38 194 ALA A N 1
ATOM 1388 C CA . ALA A 1 194 ? 12.160 -4.531 5.502 1.00 83.38 194 ALA A CA 1
ATOM 1389 C C . ALA A 1 194 ? 11.942 -4.928 4.029 1.00 83.38 194 ALA A C 1
ATOM 1391 O O . ALA A 1 194 ? 12.692 -4.500 3.159 1.00 83.38 194 ALA A O 1
ATOM 1392 N N . SER A 1 195 ? 10.922 -5.736 3.727 1.00 89.06 195 SER A N 1
ATOM 1393 C CA . SER A 1 195 ? 10.607 -6.169 2.358 1.00 89.06 195 SER A CA 1
ATOM 1394 C C . SER A 1 195 ? 9.537 -5.338 1.643 1.00 89.06 195 SER A C 1
ATOM 1396 O O . SER A 1 195 ? 9.119 -5.719 0.552 1.00 89.06 195 SER A O 1
ATOM 1398 N N . GLY A 1 196 ? 9.080 -4.232 2.234 1.00 90.81 196 GLY A N 1
ATOM 1399 C CA . GLY A 1 196 ? 8.082 -3.332 1.654 1.00 90.81 196 GLY A CA 1
ATOM 1400 C C . GLY A 1 196 ? 8.701 -2.128 0.955 1.00 90.81 196 GLY A C 1
ATOM 1401 O O . GLY A 1 196 ? 9.707 -1.576 1.404 1.00 90.81 196 GLY A O 1
ATOM 1402 N N . VAL A 1 197 ? 8.079 -1.709 -0.145 1.00 91.25 197 VAL A N 1
ATOM 1403 C CA . VAL A 1 197 ? 8.420 -0.473 -0.853 1.00 91.25 197 VAL A CA 1
ATOM 1404 C C . VAL A 1 197 ? 7.169 0.144 -1.470 1.00 91.25 197 VAL A C 1
ATOM 1406 O O . VAL A 1 197 ? 6.300 -0.544 -2.019 1.00 91.25 197 VAL A O 1
ATOM 1409 N N . ARG A 1 198 ? 7.080 1.468 -1.407 1.00 92.31 198 ARG A N 1
ATOM 1410 C CA . ARG A 1 198 ? 6.061 2.252 -2.096 1.00 92.31 198 ARG A CA 1
ATOM 1411 C C . ARG A 1 198 ? 6.567 2.662 -3.468 1.00 92.31 198 ARG A C 1
ATOM 1413 O O . ARG A 1 198 ? 7.712 3.056 -3.630 1.00 92.31 198 ARG A O 1
ATOM 1420 N N . VAL A 1 199 ? 5.697 2.636 -4.464 1.00 93.19 199 VAL A N 1
ATOM 1421 C CA . VAL A 1 199 ? 5.982 3.114 -5.816 1.00 93.19 199 VAL A CA 1
ATOM 1422 C C . VAL A 1 199 ? 4.981 4.199 -6.159 1.00 93.19 199 VAL A C 1
ATOM 1424 O O . VAL A 1 199 ? 3.780 4.027 -5.948 1.00 93.19 199 VAL A O 1
ATOM 1427 N N . VAL A 1 200 ? 5.460 5.313 -6.701 1.00 93.12 200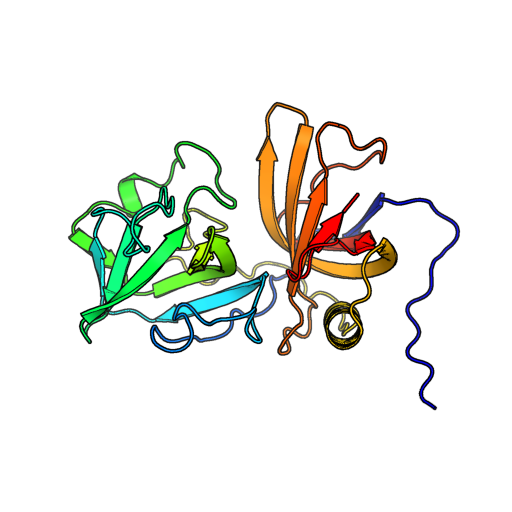 VAL A N 1
ATOM 1428 C CA . VAL A 1 200 ? 4.625 6.431 -7.135 1.00 93.12 200 VAL A CA 1
ATOM 1429 C C . VAL A 1 200 ? 4.963 6.843 -8.555 1.00 93.12 200 VAL A C 1
ATOM 1431 O O . VAL A 1 200 ? 6.115 6.854 -8.988 1.00 93.12 200 VAL A O 1
ATOM 1434 N N . ARG A 1 201 ? 3.923 7.243 -9.279 1.00 91.50 201 ARG A N 1
ATOM 1435 C CA . ARG A 1 201 ? 4.044 7.897 -10.572 1.00 91.50 201 ARG A CA 1
ATOM 1436 C C . ARG A 1 201 ? 3.239 9.184 -10.546 1.00 91.50 201 ARG A C 1
ATOM 1438 O O . ARG A 1 201 ? 2.009 9.169 -10.457 1.00 91.50 201 ARG A O 1
ATOM 1445 N N . SER A 1 202 ? 3.940 10.307 -10.656 1.00 89.19 202 SER A N 1
ATOM 1446 C CA . SER A 1 202 ? 3.299 11.618 -10.754 1.00 89.19 202 SER A CA 1
ATOM 1447 C C . SER A 1 202 ? 2.591 11.793 -12.102 1.00 89.19 202 SER A C 1
ATOM 1449 O O . SER A 1 202 ? 2.963 11.183 -13.106 1.00 89.19 202 SER A O 1
ATOM 1451 N N . ARG A 1 203 ? 1.608 12.701 -12.165 1.00 87.12 203 ARG A N 1
ATOM 1452 C CA . ARG A 1 203 ? 0.942 13.073 -13.431 1.00 87.12 203 ARG A CA 1
ATOM 1453 C C . ARG A 1 203 ? 1.913 13.609 -14.492 1.00 87.12 203 ARG A C 1
ATOM 1455 O O . ARG A 1 203 ? 1.641 13.514 -15.680 1.00 87.12 203 ARG A O 1
ATOM 1462 N N . SER A 1 204 ? 3.016 14.217 -14.052 1.00 88.00 204 SER A N 1
ATOM 1463 C CA . SER A 1 204 ? 4.047 14.825 -14.899 1.00 88.00 204 SER A CA 1
ATOM 1464 C C . SER A 1 204 ? 5.127 13.838 -15.331 1.00 88.00 204 SER A C 1
ATOM 1466 O O . SER A 1 204 ? 5.995 14.201 -16.126 1.00 88.00 204 SER A O 1
ATOM 1468 N N . SER A 1 205 ? 5.099 12.611 -14.805 1.00 86.19 205 SER A N 1
ATOM 1469 C CA . SER A 1 205 ? 6.027 11.567 -15.211 1.00 86.19 205 SER A CA 1
ATOM 1470 C C . SER A 1 205 ? 5.866 11.267 -16.699 1.00 86.19 205 SER A C 1
ATOM 1472 O O . SER A 1 205 ? 4.757 11.057 -17.201 1.00 86.19 205 SER A O 1
ATOM 1474 N N . ARG A 1 206 ? 6.994 11.230 -17.411 1.00 85.88 206 ARG A N 1
ATOM 1475 C CA . ARG A 1 206 ? 7.049 10.839 -18.827 1.00 85.88 206 ARG A CA 1
ATOM 1476 C C . ARG A 1 206 ? 7.144 9.327 -19.009 1.00 85.88 206 ARG A C 1
ATOM 1478 O O . ARG A 1 206 ? 7.016 8.855 -20.133 1.00 85.88 206 ARG A O 1
ATOM 1485 N N . THR A 1 207 ? 7.347 8.580 -17.928 1.00 85.38 207 THR A N 1
ATOM 1486 C CA . THR A 1 207 ? 7.438 7.123 -17.951 1.00 85.38 207 THR A CA 1
ATOM 1487 C C . THR A 1 207 ? 6.080 6.532 -18.339 1.00 85.38 207 THR A C 1
ATOM 1489 O O . THR A 1 207 ? 5.095 6.781 -17.634 1.00 85.38 207 THR A O 1
ATOM 1492 N N . PRO A 1 208 ? 5.968 5.787 -19.452 1.00 78.50 208 PRO A N 1
ATOM 1493 C CA . PRO A 1 208 ? 4.715 5.166 -19.859 1.00 78.50 208 PRO A CA 1
ATOM 1494 C C . PRO A 1 208 ? 4.465 3.926 -18.994 1.00 78.50 208 PRO A C 1
ATOM 1496 O O . PRO A 1 208 ? 5.049 2.870 -19.214 1.00 78.50 208 PRO A O 1
ATOM 1499 N N . ALA A 1 209 ? 3.606 4.057 -17.986 1.00 84.56 209 ALA A N 1
ATOM 1500 C CA . ALA A 1 209 ? 3.250 2.958 -17.097 1.00 84.56 209 ALA A CA 1
ATOM 1501 C C . ALA A 1 209 ? 1.786 3.060 -16.664 1.00 84.56 209 ALA A C 1
ATOM 1503 O O . ALA A 1 209 ? 1.230 4.155 -16.551 1.00 84.56 209 ALA A O 1
ATOM 1504 N N . SER A 1 210 ? 1.182 1.908 -16.390 1.00 88.00 210 SER A N 1
ATOM 1505 C CA . SER A 1 210 ? -0.140 1.782 -15.779 1.00 88.00 210 SER A CA 1
ATOM 1506 C C . SER A 1 210 ? -0.011 1.196 -14.380 1.00 88.00 210 SER A C 1
ATOM 1508 O O . SER A 1 210 ? 0.826 0.324 -14.152 1.00 88.00 210 SER A O 1
ATOM 1510 N N . ALA A 1 211 ? -0.873 1.626 -13.461 1.00 89.50 211 ALA A N 1
ATOM 1511 C CA . ALA A 1 211 ? -0.936 1.047 -12.125 1.00 89.50 211 ALA A CA 1
ATOM 1512 C C . ALA A 1 211 ? -1.270 -0.456 -12.197 1.00 89.50 211 ALA A C 1
ATOM 1514 O O . ALA A 1 211 ? -2.300 -0.790 -12.791 1.00 89.50 211 ALA A O 1
ATOM 1515 N N . PRO A 1 212 ? -0.477 -1.345 -11.582 1.00 94.06 212 PRO A N 1
ATOM 1516 C CA . PRO A 1 212 ? -0.806 -2.766 -11.507 1.00 94.06 212 PRO A CA 1
ATOM 1517 C C . PRO A 1 212 ? -2.028 -3.036 -10.606 1.00 94.06 212 PRO A C 1
ATOM 1519 O O . PRO A 1 212 ? -2.553 -2.139 -9.930 1.00 94.06 212 PRO A O 1
ATOM 1522 N N . GLU A 1 213 ? -2.538 -4.264 -10.639 1.00 92.94 213 GLU A N 1
ATOM 1523 C CA . GLU A 1 213 ? -3.616 -4.750 -9.771 1.00 92.94 213 GLU A CA 1
ATOM 1524 C C . GLU A 1 213 ? -3.048 -5.344 -8.470 1.00 92.94 213 GLU A C 1
ATOM 1526 O O . GLU A 1 213 ? -1.908 -5.799 -8.428 1.00 92.94 213 GLU A O 1
ATOM 1531 N N . ILE A 1 214 ? -3.837 -5.341 -7.388 1.00 92.50 214 ILE A N 1
ATOM 1532 C CA . ILE A 1 214 ? -3.461 -6.041 -6.147 1.00 92.50 214 ILE A CA 1
ATOM 1533 C C . ILE A 1 214 ? -3.328 -7.540 -6.458 1.00 92.50 214 ILE A C 1
ATOM 1535 O O . ILE A 1 214 ? -4.196 -8.116 -7.112 1.00 92.50 214 ILE A O 1
ATOM 1539 N N . GLY A 1 215 ? -2.237 -8.160 -6.006 1.00 92.31 215 GLY A N 1
ATOM 1540 C CA . GLY A 1 215 ? -1.882 -9.543 -6.333 1.00 92.31 215 GLY A CA 1
ATOM 1541 C C . GLY A 1 215 ? -1.106 -9.706 -7.644 1.00 92.31 215 GLY A C 1
ATOM 1542 O O . GLY A 1 215 ? -0.705 -10.824 -7.967 1.00 92.31 215 GLY A O 1
ATOM 1543 N N . ASP A 1 216 ? -0.846 -8.641 -8.406 1.00 94.38 216 ASP A N 1
ATOM 1544 C CA . ASP A 1 216 ? 0.114 -8.725 -9.507 1.00 94.38 216 ASP A CA 1
ATOM 1545 C C . ASP A 1 216 ? 1.532 -8.878 -8.946 1.00 94.38 216 ASP A C 1
ATOM 1547 O O . ASP A 1 216 ? 1.943 -8.156 -8.037 1.00 94.38 216 ASP A O 1
ATOM 1551 N N . TRP A 1 217 ? 2.299 -9.802 -9.520 1.00 94.19 217 TRP A N 1
ATOM 1552 C CA . TRP A 1 217 ? 3.744 -9.839 -9.345 1.00 94.19 217 TRP A CA 1
ATOM 1553 C C . TRP A 1 217 ? 4.385 -9.009 -10.445 1.00 94.19 217 TRP A C 1
ATOM 1555 O O . TRP A 1 217 ? 4.245 -9.307 -11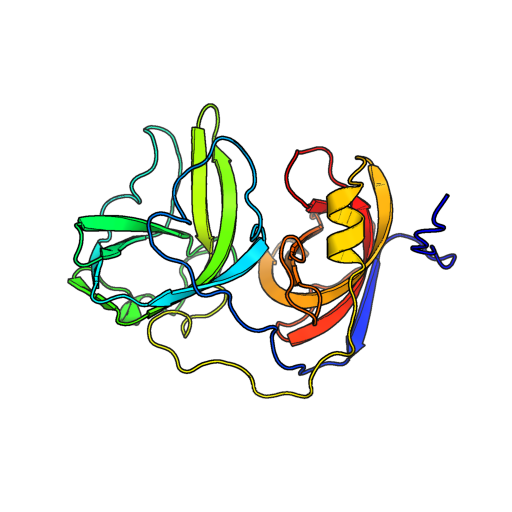.635 1.00 94.19 217 TRP A O 1
ATOM 1565 N N . VAL A 1 218 ? 5.078 -7.956 -10.032 1.00 94.94 218 VAL A N 1
ATOM 1566 C CA . VAL A 1 218 ? 5.663 -6.962 -10.921 1.00 94.94 218 VAL A CA 1
ATOM 1567 C C . VAL A 1 218 ? 7.178 -6.916 -10.792 1.00 94.94 218 VAL A C 1
ATOM 1569 O O . VAL A 1 218 ? 7.732 -7.243 -9.744 1.00 94.94 218 VAL A O 1
ATOM 1572 N N . ARG A 1 219 ? 7.829 -6.464 -11.863 1.00 93.81 219 ARG A N 1
ATOM 1573 C CA . ARG A 1 219 ? 9.159 -5.858 -11.850 1.00 93.81 219 ARG A CA 1
ATOM 1574 C C . ARG A 1 219 ? 8.987 -4.351 -11.999 1.00 93.81 219 ARG A C 1
ATOM 1576 O O . ARG A 1 219 ? 8.300 -3.894 -12.913 1.00 93.81 219 ARG A O 1
ATOM 1583 N N . VAL A 1 220 ? 9.630 -3.584 -11.132 1.00 93.62 220 VAL A N 1
ATOM 1584 C CA . VAL A 1 220 ? 9.639 -2.121 -11.182 1.00 93.62 220 VAL A CA 1
ATOM 1585 C C . VAL A 1 220 ? 11.058 -1.654 -11.419 1.00 93.62 220 VAL A C 1
ATOM 1587 O O . VAL A 1 220 ? 11.927 -1.891 -10.585 1.00 93.62 220 VAL A O 1
ATOM 1590 N N . THR A 1 221 ? 11.277 -0.957 -12.532 1.00 93.12 221 THR A N 1
ATOM 1591 C CA . THR A 1 221 ? 12.527 -0.246 -12.801 1.00 93.12 221 THR A CA 1
ATOM 1592 C C . THR A 1 221 ? 12.284 1.243 -12.593 1.00 93.12 221 THR A C 1
ATOM 1594 O O . THR A 1 221 ? 11.545 1.865 -13.350 1.00 93.12 221 THR A O 1
ATOM 1597 N N . ALA A 1 222 ? 12.857 1.822 -11.545 1.00 92.31 222 ALA A N 1
ATOM 1598 C CA . ALA A 1 222 ? 12.532 3.176 -11.100 1.00 92.31 222 ALA A CA 1
ATOM 1599 C C . ALA A 1 222 ? 13.709 3.808 -10.358 1.00 92.31 222 ALA A C 1
ATOM 1601 O O . ALA A 1 222 ? 14.692 3.133 -10.043 1.00 92.31 222 ALA A O 1
ATOM 1602 N N . ARG A 1 223 ? 13.627 5.113 -10.091 1.00 91.31 223 ARG A N 1
ATOM 1603 C CA . ARG A 1 223 ? 14.609 5.780 -9.234 1.00 91.31 223 ARG A CA 1
ATOM 1604 C C . ARG A 1 223 ? 14.149 5.723 -7.791 1.00 91.31 223 ARG A C 1
ATOM 1606 O O . ARG A 1 223 ? 12.980 5.940 -7.510 1.00 91.31 223 ARG A O 1
ATOM 1613 N N . THR A 1 224 ? 15.066 5.469 -6.877 1.00 90.12 224 THR A N 1
ATOM 1614 C CA . THR A 1 224 ? 14.826 5.685 -5.450 1.00 90.12 224 THR A CA 1
ATOM 1615 C C . THR A 1 224 ? 14.545 7.167 -5.179 1.00 90.12 224 THR A C 1
ATOM 1617 O O . THR A 1 224 ? 15.226 8.055 -5.702 1.00 90.12 224 THR A O 1
ATOM 1620 N N . GLY A 1 225 ? 13.522 7.432 -4.374 1.00 84.44 225 GLY A N 1
ATOM 1621 C CA . GLY A 1 225 ? 13.089 8.761 -3.964 1.00 84.44 225 GLY A CA 1
ATOM 1622 C C . GLY A 1 225 ? 14.101 9.452 -3.051 1.00 84.44 225 GLY A C 1
ATOM 1623 O O . GLY A 1 225 ? 15.067 8.846 -2.574 1.00 84.44 225 GLY A O 1
ATOM 1624 N N . ARG A 1 226 ? 13.896 10.758 -2.856 1.00 69.56 226 ARG A N 1
ATOM 1625 C CA . ARG A 1 226 ? 14.795 11.617 -2.063 1.00 69.56 226 ARG A CA 1
ATOM 1626 C C . ARG A 1 226 ? 14.463 11.652 -0.579 1.00 69.56 226 ARG A C 1
ATOM 1628 O O . ARG A 1 226 ? 15.354 11.947 0.213 1.00 69.56 226 ARG A O 1
ATOM 1635 N N . ASP A 1 227 ? 13.219 11.356 -0.231 1.00 59.38 227 ASP A N 1
ATOM 1636 C CA . ASP A 1 227 ? 12.759 11.343 1.151 1.00 59.38 227 ASP A CA 1
ATOM 1637 C C . ASP A 1 227 ? 13.055 9.977 1.781 1.00 59.38 227 ASP A C 1
ATOM 1639 O O . ASP A 1 227 ? 13.101 8.964 1.086 1.00 59.38 227 ASP A O 1
ATOM 1643 N N . ALA A 1 228 ? 13.285 9.949 3.095 1.00 51.25 228 ALA A N 1
ATOM 1644 C CA . ALA A 1 228 ? 13.709 8.771 3.865 1.00 51.25 228 ALA A CA 1
ATOM 1645 C C . ALA A 1 228 ? 12.655 7.642 3.963 1.00 51.25 228 ALA A C 1
ATOM 1647 O O . ALA A 1 228 ? 12.776 6.745 4.793 1.00 51.25 228 ALA A O 1
ATOM 1648 N N . GLU A 1 229 ? 11.621 7.686 3.129 1.00 67.69 229 GLU A N 1
ATOM 1649 C CA . GLU A 1 229 ? 10.613 6.643 2.987 1.00 67.69 229 GLU A CA 1
ATOM 1650 C C . GLU A 1 229 ? 11.028 5.739 1.815 1.00 67.69 229 GLU A C 1
ATOM 1652 O O . GLU A 1 229 ? 11.539 6.228 0.806 1.00 67.69 229 GLU A O 1
ATOM 1657 N N . HIS A 1 230 ? 10.845 4.419 1.934 1.00 81.62 230 HIS A N 1
ATOM 1658 C CA . HIS A 1 230 ? 11.178 3.440 0.891 1.00 81.62 230 HIS A CA 1
ATOM 1659 C C . HIS A 1 230 ? 10.295 3.652 -0.352 1.00 81.62 230 HIS A C 1
ATOM 1661 O O . HIS A 1 230 ? 9.308 2.955 -0.572 1.00 81.62 230 HIS A O 1
ATOM 1667 N N . LEU A 1 231 ? 10.638 4.657 -1.157 1.00 89.12 231 LEU A N 1
ATOM 1668 C CA . LEU A 1 231 ? 9.833 5.201 -2.241 1.00 89.12 231 LEU A CA 1
ATOM 1669 C C . LEU A 1 231 ? 10.537 5.055 -3.590 1.00 89.12 231 LEU A C 1
ATOM 1671 O O . LEU A 1 231 ? 11.628 5.567 -3.793 1.00 89.12 231 LEU A O 1
ATOM 1675 N N . LEU A 1 232 ? 9.895 4.431 -4.563 1.00 91.25 232 LEU A N 1
ATOM 1676 C CA . LEU A 1 232 ? 10.349 4.412 -5.946 1.00 91.25 232 LEU A CA 1
ATOM 1677 C C . LEU A 1 232 ? 9.533 5.394 -6.784 1.00 91.25 232 LEU A C 1
ATOM 1679 O O . LEU A 1 232 ? 8.303 5.375 -6.767 1.00 91.25 232 LEU A O 1
ATOM 1683 N N . GLU A 1 233 ? 10.228 6.227 -7.547 1.00 92.19 233 GLU A N 1
ATOM 1684 C CA . GLU A 1 233 ? 9.666 7.258 -8.409 1.00 92.19 233 GLU A CA 1
ATOM 1685 C C . GLU A 1 233 ? 9.863 6.890 -9.884 1.00 92.19 233 GLU A C 1
ATOM 1687 O O . GLU A 1 233 ? 10.984 6.636 -10.349 1.00 92.19 233 GLU A O 1
ATOM 1692 N N . LEU A 1 234 ? 8.745 6.870 -10.615 1.00 88.50 234 LEU A N 1
ATOM 1693 C CA . LEU A 1 234 ? 8.676 6.644 -12.062 1.00 88.50 234 LEU A CA 1
ATOM 1694 C C . LEU A 1 234 ? 8.629 7.947 -12.852 1.00 88.50 234 LEU A C 1
ATOM 1696 O O . LEU A 1 234 ? 7.837 8.855 -12.506 1.00 88.50 234 LEU A O 1
#

Secondary structure (DSSP, 8-state):
---------S--SEEEEEESSBPPPPPEE--TTTTS--SS--TTTTSEEEEEEEEEEE-S--S--TT----SEEEE-TTS-EEEEESHHHH-SS-GGGGGG-TT-EEEEEEEEEEEEEETTEEEEEEE-SSGGGBTPPP---SBPPPP--HHHHHHTT--TT-EEEEEEEEEEEEE-TTS-EEEEEE-TT--TT-EEEEEE-TT--S---PPPTT-EEEEEEEEPSSSS-EEE-

pLDDT: mean 78.19, std 15.06, range [30.09, 94.94]

Sequence (234 aa):
MHDGGVWSPDRGAGIEVLARGRSLPPAHPADAAELRPDAGAGPFTDMRVQVDLSAVVHTVPCAVPSGSYCDGFAVVDDSGATIAVDTYAYLGPKPACRARWAEGARVASLRGVWQQRTAGAAALSVVALSSCDDLDGPAPAQGSPAPPSSEVRQLVGGWVPGRLVSVHGVVVARWRSSSGAFGFAMQDPDGATASGVRVVRSRSSRTPASAPEIGDWVRVTARTGRDAEHLLEL

Radius of gyration: 17.33 Å; chains: 1; bounding box: 54×39×48 Å

Foldseek 3Di:
DDPPDFDDDPDPFEKDFPDFFAFAADAAEDELVRQDFDPADFFQALHKHKYFAQWFKAQDAQPDPPQFDAPFTWIAGPVRRTAAARACPFQNPPRPLDVCRDGGHTFRMAMAGWHWDDRDNTIDTHGYHQDSLRTVHDRDTGGHQDDADCQQVVCLVVPDFFDWGKDKFFFAHKHADPLGKIKTKTAGSVRDTRRIAIETEDSPDPHDYDDDDGGGIMIGTFGQHDDSGRYGYD